Protein AF-A0A3N5JKF1-F1 (afdb_monomer_lite)

Radius of gyration: 82.02 Å; chains: 1; bounding box: 166×45×218 Å

Secondary structure (DSSP, 8-state):
-----HHHHHHHHHHHHHIIIIIHHHHHHHHSTTTS-HHHHHHHHHHHHHHHHHHHHHHHHHHHHHHHHHHHHHHHHHHTT--S-PPP---SSHHHHHHHHHHHHHHHHHHHHHHHHHHHHHHHHHHHHHHHHHHHHHHHHHHHHHHHHHHHHHHHHHHHHHHHHHHHHHHHHHHHHHHHHHHHHHHHHHHHHHHHHHHHHHHHHHHHHHHHHHHHHHHHHHHHHHHHHHHHHHHHHHHHHHHHHHHHH--

Structure (mmCIF, N/CA/C/O backbone):
data_AF-A0A3N5JKF1-F1
#
_entry.id   AF-A0A3N5JKF1-F1
#
loop_
_atom_site.group_PDB
_atom_site.id
_atom_site.type_symbol
_atom_site.label_atom_id
_atom_site.label_alt_id
_atom_site.label_comp_id
_atom_site.label_asym_id
_atom_site.label_entity_id
_atom_site.label_seq_id
_atom_site.pdbx_PDB_ins_code
_atom_site.Cartn_x
_atom_site.Cartn_y
_atom_site.Cartn_z
_atom_site.occupancy
_atom_site.B_iso_or_equiv
_atom_site.auth_seq_id
_atom_site.auth_comp_id
_atom_site.auth_asym_id
_atom_site.auth_atom_id
_atom_site.pdbx_PDB_model_num
ATOM 1 N N . MET A 1 1 ? 49.690 -12.165 -44.552 1.00 43.81 1 MET A N 1
ATOM 2 C CA . MET A 1 1 ? 49.609 -11.392 -45.812 1.00 43.81 1 MET A CA 1
ATOM 3 C C . MET A 1 1 ? 50.011 -9.963 -45.504 1.00 43.81 1 MET A C 1
ATOM 5 O O . MET A 1 1 ? 49.353 -9.339 -44.687 1.00 43.81 1 MET A O 1
ATOM 9 N N . GLN A 1 2 ? 51.124 -9.471 -46.051 1.00 45.25 2 GLN A N 1
ATOM 10 C CA . GLN A 1 2 ? 51.510 -8.071 -45.856 1.00 45.25 2 GLN A CA 1
ATOM 11 C C . GLN A 1 2 ? 50.524 -7.175 -46.613 1.00 45.25 2 GLN A C 1
ATOM 13 O O . GLN A 1 2 ? 50.491 -7.182 -47.842 1.00 45.25 2 GLN A O 1
ATOM 18 N N . SER A 1 3 ? 49.712 -6.435 -45.860 1.00 58.09 3 SER A N 1
ATOM 19 C CA . SER A 1 3 ? 48.873 -5.348 -46.359 1.00 58.09 3 SER A CA 1
ATOM 20 C C . SER A 1 3 ? 49.738 -4.365 -47.159 1.00 58.09 3 SER A C 1
ATOM 22 O O . SER A 1 3 ? 50.725 -3.809 -46.660 1.00 58.09 3 SER A O 1
ATOM 24 N N . THR A 1 4 ? 49.424 -4.202 -48.444 1.00 69.19 4 THR A N 1
ATOM 25 C CA . THR A 1 4 ? 50.007 -3.141 -49.269 1.00 69.19 4 THR A CA 1
ATOM 26 C C . THR A 1 4 ? 49.178 -1.893 -49.029 1.00 69.19 4 THR A C 1
ATOM 28 O O . THR A 1 4 ? 48.100 -1.755 -49.599 1.00 69.19 4 THR A O 1
ATOM 31 N N . THR A 1 5 ? 49.684 -1.004 -48.177 1.00 84.25 5 THR A N 1
ATOM 32 C CA . THR A 1 5 ? 49.071 0.300 -47.912 1.00 84.25 5 THR A CA 1
ATOM 33 C C . THR A 1 5 ? 48.852 1.080 -49.206 1.00 84.25 5 THR A C 1
ATOM 35 O O . THR A 1 5 ? 49.626 0.957 -50.164 1.00 84.25 5 THR A O 1
ATOM 38 N N . ILE A 1 6 ? 47.829 1.927 -49.240 1.00 83.38 6 ILE A N 1
ATOM 39 C CA . ILE A 1 6 ? 47.577 2.871 -50.334 1.00 83.38 6 ILE A CA 1
ATOM 40 C C . ILE A 1 6 ? 48.828 3.717 -50.574 1.00 83.38 6 ILE A C 1
ATOM 42 O O . ILE A 1 6 ? 49.221 3.918 -51.722 1.00 83.38 6 ILE A O 1
ATOM 46 N N . GLY A 1 7 ? 49.518 4.113 -49.499 1.00 82.25 7 GLY A N 1
ATOM 47 C CA . GLY A 1 7 ? 50.809 4.797 -49.577 1.00 82.25 7 GLY A CA 1
ATOM 48 C C . GLY A 1 7 ? 51.875 3.994 -50.333 1.00 82.25 7 GLY A C 1
ATOM 49 O O . GLY A 1 7 ? 52.541 4.540 -51.210 1.00 82.25 7 GLY A O 1
ATOM 50 N N . LYS A 1 8 ? 52.005 2.684 -50.077 1.00 85.00 8 LYS A N 1
ATOM 51 C CA . LYS A 1 8 ? 52.932 1.810 -50.822 1.00 85.00 8 LYS A CA 1
ATOM 52 C C . LYS A 1 8 ? 52.521 1.645 -52.286 1.00 85.00 8 LYS A C 1
ATOM 54 O O . LYS A 1 8 ? 53.394 1.644 -53.148 1.00 85.00 8 LYS A O 1
ATOM 59 N N . LYS A 1 9 ? 51.220 1.542 -52.585 1.00 83.81 9 LYS A N 1
ATOM 60 C CA . LYS A 1 9 ? 50.710 1.470 -53.969 1.00 83.81 9 LYS A CA 1
ATOM 61 C C . LYS A 1 9 ? 51.005 2.759 -54.744 1.00 83.81 9 LYS A C 1
ATOM 63 O O . LYS A 1 9 ? 51.485 2.690 -55.872 1.00 83.81 9 LYS A O 1
ATOM 68 N N . LEU A 1 10 ? 50.794 3.920 -54.117 1.00 85.00 10 LEU A N 1
ATOM 69 C CA . LEU A 1 10 ? 51.130 5.230 -54.683 1.00 85.00 10 LEU A CA 1
ATOM 70 C C . LEU A 1 10 ? 52.637 5.371 -54.913 1.00 85.00 10 LEU A C 1
ATOM 72 O O . LEU A 1 10 ? 53.055 5.796 -55.987 1.00 85.00 10 LEU A O 1
ATOM 76 N N . TYR A 1 11 ? 53.451 4.967 -53.936 1.00 86.81 11 TYR A N 1
ATOM 77 C CA . TYR A 1 11 ? 54.908 5.025 -54.038 1.00 86.81 11 TYR A CA 1
ATOM 78 C C . TYR A 1 11 ? 55.443 4.132 -55.164 1.00 86.81 11 TYR A C 1
ATOM 80 O O . TYR A 1 11 ? 56.260 4.579 -55.965 1.00 86.81 11 TYR A O 1
ATOM 88 N N . LEU A 1 12 ? 54.944 2.896 -55.280 1.00 86.75 12 LEU A N 1
ATOM 89 C CA . LEU A 1 12 ? 55.296 1.984 -56.374 1.00 86.75 12 LEU A CA 1
ATOM 90 C C . LEU A 1 12 ? 54.851 2.524 -57.739 1.00 86.75 12 LEU A C 1
ATOM 92 O O . LEU A 1 12 ? 55.600 2.411 -58.706 1.00 86.75 12 LEU A O 1
ATOM 96 N N . GLY A 1 13 ? 53.671 3.148 -57.818 1.00 85.81 13 GLY A N 1
ATOM 97 C CA . GLY A 1 13 ? 53.197 3.806 -59.036 1.00 85.81 13 GLY A CA 1
ATOM 98 C C . GLY A 1 13 ? 54.086 4.980 -59.451 1.00 85.81 13 GLY A C 1
ATOM 99 O O . GLY A 1 13 ? 54.471 5.081 -60.614 1.00 85.81 13 GLY A O 1
ATOM 100 N N . PHE A 1 14 ? 54.484 5.828 -58.500 1.00 85.81 14 PHE A N 1
ATOM 101 C CA . PHE A 1 14 ? 55.395 6.945 -58.757 1.00 85.81 14 PHE A CA 1
ATOM 102 C C . PHE A 1 14 ? 56.796 6.463 -59.157 1.00 85.81 14 PHE A C 1
ATOM 104 O O . PHE A 1 14 ? 57.372 6.971 -60.118 1.00 85.81 14 PHE A O 1
ATOM 111 N N . LEU A 1 15 ? 57.312 5.424 -58.491 1.00 88.62 15 LEU A N 1
ATOM 112 C CA . LEU A 1 15 ? 58.576 4.779 -58.846 1.00 88.62 15 LEU A CA 1
ATOM 113 C C . LEU A 1 15 ? 58.533 4.213 -60.273 1.00 88.62 15 LEU A C 1
ATOM 115 O O . LEU A 1 15 ? 59.479 4.410 -61.031 1.00 88.62 15 LEU A O 1
ATOM 119 N N . ALA A 1 16 ? 57.429 3.571 -60.670 1.00 84.56 16 ALA A N 1
ATOM 120 C CA . ALA A 1 16 ? 57.249 3.059 -62.027 1.00 84.56 16 ALA A CA 1
ATOM 121 C C . ALA A 1 16 ? 57.282 4.182 -63.078 1.00 84.56 16 ALA A C 1
ATOM 123 O O . ALA A 1 16 ? 57.920 4.027 -64.119 1.00 84.56 16 ALA A O 1
ATOM 124 N N . VAL A 1 17 ? 56.662 5.332 -62.790 1.00 85.81 17 VAL A N 1
ATOM 125 C CA . VAL A 1 17 ? 56.692 6.510 -63.674 1.00 85.81 17 VAL A CA 1
ATOM 126 C C . VAL A 1 17 ? 58.096 7.118 -63.751 1.00 85.81 17 VAL A C 1
ATOM 128 O O . VAL A 1 17 ? 58.555 7.422 -64.852 1.00 85.81 17 VAL A O 1
ATOM 131 N N . ILE A 1 18 ? 58.816 7.244 -62.629 1.00 86.44 18 ILE A N 1
ATOM 132 C CA . ILE A 1 18 ? 60.214 7.716 -62.614 1.00 86.44 18 ILE A CA 1
ATOM 133 C C . ILE A 1 18 ? 61.113 6.788 -63.438 1.00 86.44 18 ILE A C 1
ATOM 135 O O . ILE A 1 18 ? 61.904 7.256 -64.254 1.00 86.44 18 ILE A O 1
ATOM 139 N N . VAL A 1 19 ? 60.991 5.470 -63.267 1.00 85.75 19 VAL A N 1
ATOM 140 C CA . VAL A 1 19 ? 61.777 4.497 -64.039 1.00 85.75 19 VAL A CA 1
ATOM 141 C C . VAL A 1 19 ? 61.450 4.606 -65.533 1.00 85.75 19 VAL A C 1
ATOM 143 O O . VAL A 1 19 ? 62.371 4.661 -66.352 1.00 85.75 19 VAL A O 1
ATOM 146 N N . ALA A 1 20 ? 60.166 4.727 -65.891 1.00 82.50 20 ALA A N 1
ATOM 147 C CA . ALA A 1 20 ? 59.711 4.888 -67.274 1.00 82.50 20 ALA A CA 1
ATOM 148 C C . ALA A 1 20 ? 60.187 6.195 -67.936 1.00 82.50 20 ALA A C 1
ATOM 150 O O . ALA A 1 20 ? 60.396 6.225 -69.145 1.00 82.50 20 ALA A O 1
ATOM 151 N N . THR A 1 21 ? 60.372 7.266 -67.162 1.00 82.69 21 THR A N 1
ATOM 152 C CA . THR A 1 21 ? 60.755 8.593 -67.679 1.00 82.69 21 THR A CA 1
ATOM 153 C C . THR A 1 21 ? 62.247 8.896 -67.577 1.00 82.69 21 THR A C 1
ATOM 155 O O . THR A 1 21 ? 62.750 9.669 -68.383 1.00 82.69 21 THR A O 1
ATOM 158 N N . GLY A 1 22 ? 62.973 8.299 -66.628 1.00 82.44 22 GLY A N 1
ATOM 159 C CA . GLY A 1 22 ? 64.402 8.557 -66.411 1.00 82.44 22 GLY A CA 1
ATOM 160 C C . GLY A 1 22 ? 65.324 7.435 -66.894 1.00 82.44 22 GLY A C 1
ATOM 161 O O . GLY A 1 22 ? 66.327 7.682 -67.568 1.00 82.44 22 GLY A O 1
ATOM 162 N N . VAL A 1 23 ? 64.992 6.182 -66.572 1.00 85.12 23 VAL A N 1
ATOM 163 C CA . VAL A 1 23 ? 65.869 5.027 -66.843 1.00 85.12 23 VAL A CA 1
ATOM 164 C C . VAL A 1 23 ? 65.617 4.458 -68.237 1.00 85.12 23 VAL A C 1
ATOM 166 O O . VAL A 1 23 ? 66.555 4.184 -68.980 1.00 85.12 23 VAL A O 1
ATOM 169 N N . VAL A 1 24 ? 64.352 4.319 -68.637 1.00 84.44 24 VAL A N 1
ATOM 170 C CA . VAL A 1 24 ? 64.005 3.790 -69.965 1.00 84.44 24 VAL A CA 1
ATOM 171 C C . VAL A 1 24 ? 64.628 4.616 -71.100 1.00 84.44 24 VAL A C 1
ATOM 173 O O . VAL A 1 24 ? 65.298 4.007 -71.933 1.00 84.44 24 VAL A O 1
ATOM 176 N N . PRO A 1 25 ? 64.517 5.962 -71.149 1.00 83.50 25 PRO A N 1
ATOM 177 C CA . PRO A 1 25 ? 65.148 6.734 -72.222 1.00 83.50 25 PRO A CA 1
ATOM 178 C C . PRO A 1 25 ? 66.671 6.633 -72.262 1.00 83.50 25 PRO A C 1
ATOM 180 O O . PRO A 1 25 ? 67.229 6.616 -73.354 1.00 83.50 25 PRO A O 1
ATOM 183 N N . SER A 1 26 ? 67.350 6.543 -71.114 1.00 82.56 26 SER A N 1
ATOM 184 C CA . SER A 1 26 ? 68.819 6.439 -71.065 1.00 82.56 26 SER A CA 1
ATOM 185 C C . SER A 1 26 ? 69.330 5.077 -71.550 1.00 82.56 26 SER A C 1
ATOM 187 O O . SER A 1 26 ? 70.353 4.992 -72.235 1.00 82.56 26 SER A O 1
ATOM 189 N N . VAL A 1 27 ? 68.584 4.005 -71.278 1.00 85.00 27 VAL A N 1
ATOM 190 C CA . VAL A 1 27 ? 68.867 2.671 -71.827 1.00 85.00 27 VAL A CA 1
ATOM 191 C C . VAL A 1 27 ? 68.554 2.623 -73.326 1.00 85.00 27 VAL A C 1
ATOM 193 O O . VAL A 1 27 ? 69.374 2.148 -74.115 1.00 85.00 27 VAL A O 1
ATOM 196 N N . LEU A 1 28 ? 67.401 3.163 -73.742 1.00 80.94 28 LEU A N 1
ATOM 197 C CA . LEU A 1 28 ? 66.969 3.166 -75.143 1.00 80.94 28 LEU A CA 1
ATOM 198 C C . LEU A 1 28 ? 67.907 3.999 -76.026 1.00 80.94 28 LEU A C 1
ATOM 200 O O . LEU A 1 28 ? 68.259 3.574 -77.127 1.00 80.94 28 LEU A O 1
ATOM 204 N N . SER A 1 29 ? 68.357 5.155 -75.532 1.00 78.75 29 SER A N 1
ATOM 205 C CA . SER A 1 29 ? 69.280 6.039 -76.248 1.00 78.75 29 SER A CA 1
ATOM 206 C C . SER A 1 29 ? 70.662 5.420 -76.441 1.00 78.75 29 SER A C 1
ATOM 208 O O . SER A 1 29 ? 71.281 5.650 -77.481 1.00 78.75 29 SER A O 1
ATOM 210 N N . THR A 1 30 ? 71.127 4.615 -75.480 1.00 81.88 30 THR A N 1
ATOM 211 C CA . THR A 1 30 ? 72.401 3.888 -75.561 1.00 81.88 30 THR A CA 1
ATOM 212 C C . THR A 1 30 ? 72.303 2.714 -76.537 1.00 81.88 30 THR A C 1
ATOM 214 O O . THR A 1 30 ? 73.200 2.519 -77.356 1.00 81.88 30 THR A O 1
ATOM 217 N N . ALA A 1 31 ? 71.195 1.967 -76.510 1.00 80.56 31 ALA A N 1
ATOM 218 C CA . ALA A 1 31 ? 70.994 0.784 -77.348 1.00 80.56 31 ALA A CA 1
ATOM 219 C C . ALA A 1 31 ? 70.674 1.110 -78.822 1.00 80.56 31 ALA A C 1
ATOM 221 O O . ALA A 1 31 ? 71.154 0.422 -79.721 1.00 80.56 31 ALA A O 1
ATOM 222 N N . PHE A 1 32 ? 69.903 2.171 -79.095 1.00 75.88 32 PHE A N 1
ATOM 223 C CA . PHE A 1 32 ? 69.397 2.501 -80.441 1.00 75.88 32 PHE A CA 1
ATOM 224 C C . PHE A 1 32 ? 70.046 3.734 -81.083 1.00 75.88 32 PHE A C 1
ATOM 226 O O . PHE A 1 32 ? 69.553 4.247 -82.092 1.00 75.88 32 PHE A O 1
ATOM 233 N N . ARG A 1 33 ? 71.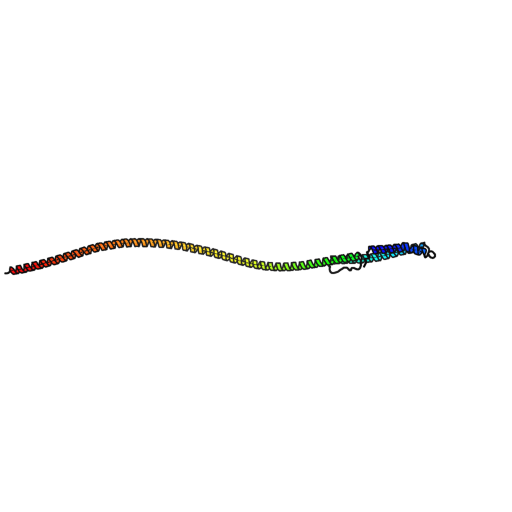202 4.175 -80.564 1.00 71.12 33 ARG A N 1
ATOM 234 C CA . ARG A 1 33 ? 71.915 5.388 -81.008 1.00 71.12 33 ARG A CA 1
ATOM 235 C C . ARG A 1 33 ? 72.197 5.455 -82.516 1.00 71.12 33 ARG A C 1
ATOM 237 O O . ARG A 1 33 ? 72.373 6.546 -83.045 1.00 71.12 33 ARG A O 1
ATOM 244 N N . ARG A 1 34 ? 72.275 4.307 -83.200 1.00 71.06 34 ARG A N 1
ATOM 245 C CA . ARG A 1 34 ? 72.597 4.213 -84.635 1.00 71.06 34 ARG A CA 1
ATOM 246 C C . ARG A 1 34 ? 71.379 4.259 -85.568 1.00 71.06 34 ARG A C 1
ATOM 248 O O . ARG A 1 34 ? 71.569 4.451 -86.763 1.00 71.06 34 ARG A O 1
ATOM 255 N N . PHE A 1 35 ? 70.163 4.094 -85.043 1.00 74.50 35 PHE A N 1
ATOM 256 C CA . PHE A 1 35 ? 68.945 3.931 -85.851 1.00 74.50 35 PHE A CA 1
ATOM 257 C C . PHE A 1 35 ? 67.910 5.042 -85.658 1.00 74.50 35 PHE A C 1
ATOM 259 O O . PHE A 1 35 ? 67.165 5.329 -86.589 1.00 74.50 35 PHE A O 1
ATOM 266 N N . ILE A 1 36 ? 67.848 5.664 -84.477 1.00 79.12 36 ILE A N 1
ATOM 267 C CA . ILE A 1 36 ? 66.819 6.659 -84.147 1.00 79.12 36 ILE A CA 1
ATOM 268 C C . ILE A 1 36 ? 67.496 7.948 -83.647 1.00 79.12 36 ILE A C 1
ATOM 270 O O . ILE A 1 36 ? 68.379 7.867 -82.786 1.00 79.12 36 ILE A O 1
ATOM 274 N N . PRO A 1 37 ? 67.107 9.140 -84.144 1.00 81.50 37 PRO A N 1
ATOM 275 C CA . PRO A 1 37 ? 67.616 10.410 -83.630 1.00 81.50 37 PRO A CA 1
ATOM 276 C C . PRO A 1 37 ? 67.238 10.604 -82.155 1.00 81.50 37 PRO A C 1
ATOM 278 O O . PRO A 1 37 ? 66.123 10.286 -81.740 1.00 81.50 37 PRO A O 1
ATOM 281 N N . GLN A 1 38 ? 68.157 11.164 -81.366 1.00 78.06 38 GLN A N 1
ATOM 282 C CA . GLN A 1 38 ? 68.008 11.328 -79.909 1.00 78.06 38 GLN A CA 1
ATOM 283 C C . GLN A 1 38 ? 66.774 12.161 -79.516 1.00 78.06 38 GLN A C 1
ATOM 285 O O . GLN A 1 38 ? 66.155 11.901 -78.486 1.00 78.06 38 GLN A O 1
ATOM 290 N N . GLU A 1 39 ? 66.379 13.111 -80.364 1.00 81.12 39 GLU A N 1
ATOM 291 C CA . GLU A 1 39 ? 65.226 13.991 -80.147 1.00 81.12 39 GLU A CA 1
ATOM 292 C C . GLU A 1 39 ? 63.897 13.215 -80.101 1.00 81.12 39 GLU A C 1
ATOM 294 O O . GLU A 1 39 ? 63.045 13.491 -79.259 1.00 81.12 39 GLU A O 1
ATOM 299 N N . TYR A 1 40 ? 63.739 12.176 -80.932 1.00 84.50 40 TYR A N 1
ATOM 300 C CA . TYR A 1 40 ? 62.505 11.385 -80.978 1.00 84.50 40 TYR A CA 1
ATOM 301 C C . TYR A 1 40 ? 62.375 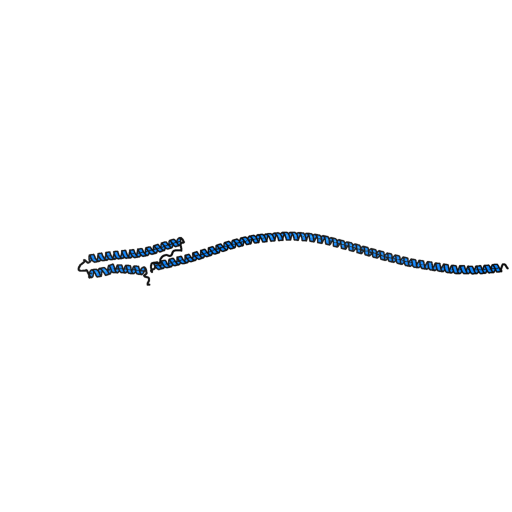10.402 -79.811 1.00 84.50 40 TYR A C 1
ATOM 303 O O . TYR A 1 40 ? 61.263 10.166 -79.341 1.00 84.50 40 TYR A O 1
ATOM 311 N N . ILE A 1 41 ? 63.489 9.849 -79.312 1.00 83.81 41 ILE A N 1
ATOM 312 C CA . ILE A 1 41 ? 63.480 8.922 -78.167 1.00 83.81 41 ILE A CA 1
ATOM 313 C C . ILE A 1 41 ? 62.970 9.635 -76.912 1.00 83.81 41 ILE A C 1
ATOM 315 O O . ILE A 1 41 ? 62.096 9.104 -76.230 1.00 83.81 41 ILE A O 1
ATOM 319 N N . LEU A 1 42 ? 63.466 10.849 -76.643 1.00 82.75 42 LEU A N 1
ATOM 320 C CA . LEU A 1 42 ? 63.093 11.630 -75.461 1.00 82.75 42 LEU A CA 1
ATOM 321 C C . LEU A 1 42 ? 61.603 11.996 -75.483 1.00 82.75 42 LEU A C 1
ATOM 323 O O . LEU A 1 42 ? 60.902 11.790 -74.488 1.00 82.75 42 LEU A O 1
ATOM 327 N N . ILE A 1 43 ? 61.105 12.459 -76.635 1.00 86.50 43 ILE A N 1
ATOM 328 C CA . ILE A 1 43 ? 59.683 12.769 -76.832 1.00 86.50 43 ILE A CA 1
ATOM 329 C C . ILE A 1 43 ? 58.831 11.509 -76.632 1.00 86.50 43 ILE A C 1
ATOM 331 O O . ILE A 1 43 ? 57.860 11.543 -75.878 1.00 86.50 43 ILE A O 1
ATOM 335 N N . PHE A 1 44 ? 59.209 10.382 -77.241 1.00 85.38 44 PHE A N 1
ATOM 336 C CA . PHE A 1 44 ? 58.451 9.134 -77.145 1.00 85.38 44 PHE A CA 1
ATOM 337 C C . PHE A 1 44 ? 58.361 8.610 -75.706 1.00 85.38 44 PHE A C 1
ATOM 339 O O . PHE A 1 44 ? 57.273 8.284 -75.235 1.00 85.38 44 PHE A O 1
ATOM 346 N N . THR A 1 45 ? 59.473 8.577 -74.968 1.00 84.69 45 THR A N 1
ATOM 347 C CA . THR A 1 45 ? 59.476 8.136 -73.564 1.00 84.69 45 THR A CA 1
ATOM 348 C C . THR A 1 45 ? 58.765 9.111 -72.633 1.00 84.69 45 THR A C 1
ATOM 350 O O . THR A 1 45 ? 58.131 8.677 -71.675 1.00 84.69 45 THR A O 1
ATOM 353 N N . GLY A 1 46 ? 58.821 10.417 -72.920 1.00 85.19 46 GLY A N 1
ATOM 354 C CA . GLY A 1 46 ? 58.064 11.424 -72.178 1.00 85.19 46 GLY A CA 1
ATOM 355 C C . GLY A 1 46 ? 56.559 11.218 -72.341 1.00 85.19 46 GLY A C 1
ATOM 356 O O . GLY A 1 46 ? 55.834 11.140 -71.350 1.00 85.19 46 GLY A O 1
ATOM 357 N N . VAL A 1 47 ? 56.099 11.027 -73.582 1.00 88.75 47 VAL A N 1
ATOM 358 C CA . VAL A 1 47 ? 54.696 10.707 -73.885 1.00 88.75 47 VAL A CA 1
ATOM 359 C C . VAL A 1 47 ? 54.281 9.386 -73.234 1.00 88.75 47 VAL A C 1
ATOM 361 O O . VAL A 1 47 ? 53.223 9.322 -72.610 1.00 88.75 47 VAL A O 1
ATOM 364 N N . LEU A 1 48 ? 55.120 8.349 -73.311 1.00 85.81 48 LEU A N 1
ATOM 365 C CA . LEU A 1 48 ? 54.851 7.052 -72.690 1.00 85.81 48 LEU A CA 1
ATOM 366 C C . LEU A 1 48 ? 54.749 7.157 -71.161 1.00 85.81 48 LEU A C 1
ATOM 368 O O . LEU A 1 48 ? 53.840 6.582 -70.569 1.00 85.81 48 LEU A O 1
ATOM 372 N N . GLY A 1 49 ? 55.639 7.915 -70.518 1.00 85.88 49 GLY A N 1
ATOM 373 C CA . GLY A 1 49 ? 55.617 8.140 -69.074 1.00 85.88 49 GLY A CA 1
ATOM 374 C C . GLY A 1 49 ? 54.370 8.887 -68.606 1.00 85.88 49 GLY A C 1
ATOM 375 O O . GLY A 1 49 ? 53.750 8.488 -67.620 1.00 85.88 49 GLY A O 1
ATOM 376 N N . VAL A 1 50 ? 53.950 9.916 -69.349 1.00 89.44 50 VAL A N 1
ATOM 377 C CA . VAL A 1 50 ? 52.685 10.625 -69.101 1.00 89.44 50 VAL A CA 1
ATOM 378 C C . VAL A 1 50 ? 51.495 9.680 -69.266 1.00 89.44 50 VAL A C 1
ATOM 380 O O . VAL A 1 50 ? 50.616 9.654 -68.408 1.00 89.44 50 VAL A O 1
ATOM 383 N N . LEU A 1 51 ? 51.483 8.857 -70.317 1.00 89.50 51 LEU A N 1
ATOM 384 C CA . LEU A 1 51 ? 50.416 7.886 -70.566 1.00 89.50 51 LEU A CA 1
ATOM 385 C C . LEU A 1 51 ? 50.318 6.867 -69.420 1.00 89.50 51 LEU A C 1
ATOM 387 O O . LEU A 1 51 ? 49.238 6.673 -68.864 1.00 89.50 51 LEU A O 1
ATOM 391 N N . VAL A 1 52 ? 51.440 6.269 -69.008 1.00 87.69 52 VAL A N 1
ATOM 392 C CA . VAL A 1 52 ? 51.493 5.326 -67.876 1.00 87.69 52 VAL A CA 1
ATOM 393 C C . VAL A 1 52 ? 51.041 5.996 -66.577 1.00 87.69 52 VAL A C 1
ATOM 395 O O . VAL A 1 52 ? 50.253 5.412 -65.833 1.00 87.69 52 VAL A O 1
ATOM 398 N N . GLY A 1 53 ? 51.479 7.231 -66.322 1.00 88.81 53 GLY A N 1
ATOM 399 C CA . GLY A 1 53 ? 51.054 8.010 -65.160 1.00 88.81 53 GLY A CA 1
ATOM 400 C C . GLY A 1 53 ? 49.543 8.249 -65.133 1.00 88.81 53 GLY A C 1
ATOM 401 O O . GLY A 1 53 ? 48.908 8.008 -64.108 1.00 88.81 53 GLY A O 1
ATOM 402 N N . ILE A 1 54 ? 48.950 8.641 -66.266 1.00 92.06 54 ILE A N 1
ATOM 403 C CA . ILE A 1 54 ? 47.498 8.830 -66.402 1.00 92.06 54 ILE A CA 1
ATOM 404 C C . ILE A 1 54 ? 46.754 7.513 -66.162 1.00 92.06 54 ILE A C 1
ATOM 406 O O . ILE A 1 54 ? 45.772 7.501 -65.423 1.00 92.06 54 ILE A O 1
ATOM 410 N N . VAL A 1 55 ? 47.219 6.401 -66.739 1.00 90.69 55 VAL A N 1
ATOM 411 C CA . VAL A 1 55 ? 46.578 5.086 -66.570 1.00 90.69 55 VAL A CA 1
ATOM 412 C C . VAL A 1 55 ? 46.625 4.631 -65.111 1.00 90.69 55 VAL A C 1
ATOM 414 O O . VAL A 1 55 ? 45.595 4.231 -64.567 1.00 90.69 55 VAL A O 1
ATOM 417 N N . LEU A 1 56 ? 47.779 4.733 -64.444 1.00 88.50 56 LEU A N 1
ATOM 418 C CA . LEU A 1 56 ? 47.914 4.371 -63.029 1.00 88.50 56 LEU A CA 1
ATOM 419 C C . LEU A 1 56 ? 47.057 5.265 -62.129 1.00 88.50 56 LEU A C 1
ATOM 421 O O . LEU A 1 56 ? 46.333 4.752 -61.273 1.00 88.50 56 LEU A O 1
ATOM 425 N N . ALA A 1 57 ? 47.088 6.582 -62.352 1.00 88.69 57 ALA A N 1
ATOM 426 C CA . ALA A 1 57 ? 46.261 7.533 -61.617 1.00 88.69 57 ALA A CA 1
ATOM 427 C C . ALA A 1 57 ? 44.769 7.229 -61.800 1.00 88.69 57 ALA A C 1
ATOM 429 O O . ALA A 1 57 ? 44.021 7.205 -60.824 1.00 88.69 57 ALA A O 1
ATOM 430 N N . PHE A 1 58 ? 44.342 6.926 -63.028 1.00 92.81 58 PHE A N 1
ATOM 431 C CA . PHE A 1 58 ? 42.961 6.570 -63.336 1.00 92.81 58 PHE A CA 1
ATOM 432 C C . PHE A 1 58 ? 42.528 5.276 -62.638 1.00 92.81 58 PHE A C 1
ATOM 434 O O . PHE A 1 58 ? 41.479 5.255 -61.995 1.00 92.81 58 PHE A O 1
ATOM 441 N N . VAL A 1 59 ? 43.330 4.208 -62.707 1.00 89.19 59 VAL A N 1
ATOM 442 C CA . VAL A 1 59 ? 43.013 2.917 -62.069 1.00 89.19 59 VAL A CA 1
ATOM 443 C C . VAL A 1 59 ? 42.945 3.057 -60.546 1.00 89.19 59 VAL A C 1
ATOM 445 O O . VAL A 1 59 ? 41.969 2.617 -59.933 1.00 89.19 59 VAL A O 1
ATOM 448 N N . MET A 1 60 ? 43.932 3.713 -59.929 1.00 86.94 60 MET A N 1
ATOM 449 C CA . MET A 1 60 ? 43.947 3.920 -58.478 1.00 86.94 60 MET A CA 1
ATOM 450 C C . MET A 1 60 ? 42.787 4.806 -58.023 1.00 86.94 60 MET A C 1
ATOM 452 O O . MET A 1 60 ? 42.050 4.410 -57.118 1.00 86.94 60 MET A O 1
ATOM 456 N N . SER A 1 61 ? 42.577 5.951 -58.683 1.00 90.38 61 SER A N 1
ATOM 457 C CA . SER A 1 61 ? 41.485 6.881 -58.376 1.00 90.38 61 SER A CA 1
ATOM 458 C C . SER A 1 61 ? 40.122 6.207 -58.508 1.00 90.38 61 SER A C 1
ATOM 460 O O . SER A 1 61 ? 39.281 6.336 -57.616 1.00 90.38 61 SER A O 1
ATOM 462 N N . ARG A 1 62 ? 39.916 5.423 -59.574 1.00 90.94 62 ARG A N 1
ATOM 463 C CA . ARG A 1 62 ? 38.674 4.679 -59.790 1.00 90.94 62 ARG A CA 1
ATOM 464 C C . ARG A 1 62 ? 38.439 3.634 -58.703 1.00 90.94 62 ARG A C 1
ATOM 466 O O . ARG A 1 62 ? 37.316 3.556 -58.208 1.00 90.94 62 ARG A O 1
ATOM 473 N N . SER A 1 63 ? 39.459 2.865 -58.313 1.00 85.94 63 SER A N 1
ATOM 474 C CA . SER A 1 63 ? 39.303 1.865 -57.245 1.00 85.94 63 SER A CA 1
ATOM 475 C C . SER A 1 63 ? 38.962 2.524 -55.904 1.00 85.94 63 SER A C 1
ATOM 477 O O . SER A 1 63 ? 37.947 2.186 -55.303 1.00 85.94 63 SER A O 1
ATOM 479 N N . LEU A 1 64 ? 39.705 3.564 -55.509 1.00 89.25 64 LEU A N 1
ATOM 480 C CA . LEU A 1 64 ? 39.509 4.266 -54.242 1.00 89.25 64 LEU A CA 1
ATOM 481 C C . LEU A 1 64 ? 38.139 4.952 -54.178 1.00 89.25 64 LEU A C 1
ATOM 483 O O . LEU A 1 64 ? 37.418 4.835 -53.191 1.00 89.25 64 LEU A O 1
ATOM 487 N N . THR A 1 65 ? 37.749 5.629 -55.260 1.00 92.44 65 THR A N 1
ATOM 488 C CA . THR A 1 65 ? 36.457 6.324 -55.341 1.00 92.44 65 THR A CA 1
ATOM 489 C C . THR A 1 65 ? 35.289 5.343 -55.277 1.00 92.44 65 THR A C 1
ATOM 491 O O . THR A 1 65 ? 34.262 5.662 -54.683 1.00 92.44 65 THR A O 1
ATOM 494 N N . THR A 1 66 ? 35.421 4.155 -55.874 1.00 91.88 66 THR A N 1
ATOM 495 C CA . THR A 1 66 ? 34.356 3.140 -55.859 1.00 91.88 66 THR A CA 1
ATOM 496 C C . THR A 1 66 ? 34.139 2.593 -54.450 1.00 91.88 66 THR A C 1
ATOM 498 O O . THR A 1 66 ? 32.999 2.550 -53.985 1.00 91.88 66 THR A O 1
ATOM 501 N N . GLU A 1 67 ? 35.213 2.256 -53.737 1.00 90.56 67 GLU A N 1
ATOM 502 C CA . GLU A 1 67 ? 35.111 1.743 -52.366 1.00 90.56 67 GLU A CA 1
ATOM 503 C C . GLU A 1 67 ? 34.586 2.815 -51.396 1.00 90.56 67 GLU A C 1
ATOM 505 O O . GLU A 1 67 ? 33.655 2.558 -50.633 1.00 90.56 67 GLU A O 1
ATOM 510 N N . ILE A 1 68 ? 35.069 4.062 -51.497 1.00 92.69 68 ILE A N 1
ATOM 511 C CA . ILE A 1 68 ? 34.561 5.179 -50.679 1.00 92.69 68 ILE A CA 1
ATOM 512 C C . ILE A 1 68 ? 33.081 5.458 -50.970 1.00 92.69 68 ILE A C 1
ATOM 514 O O . ILE A 1 68 ? 32.311 5.708 -50.045 1.00 92.69 68 ILE A O 1
ATOM 518 N N . ARG A 1 69 ? 32.643 5.398 -52.235 1.00 94.31 69 ARG A N 1
ATOM 519 C CA . ARG A 1 69 ? 31.218 5.547 -52.578 1.00 94.31 69 ARG A CA 1
ATOM 520 C C . ARG A 1 69 ? 30.368 4.416 -52.010 1.00 94.31 69 ARG A C 1
ATOM 522 O O . ARG A 1 69 ? 29.244 4.679 -51.593 1.00 94.31 69 ARG A O 1
ATOM 529 N N . THR A 1 70 ? 30.893 3.195 -51.974 1.00 93.12 70 THR A N 1
ATOM 530 C CA . THR A 1 70 ? 30.200 2.037 -51.390 1.00 93.12 70 THR A CA 1
ATOM 531 C C . THR A 1 70 ? 30.046 2.206 -49.878 1.00 93.12 70 THR A C 1
ATOM 533 O O . THR A 1 70 ? 28.945 2.049 -49.356 1.00 93.12 70 THR A O 1
ATOM 536 N N . LEU A 1 71 ? 31.105 2.642 -49.191 1.00 94.19 71 LEU A N 1
ATOM 537 C CA . LEU A 1 71 ? 31.068 3.039 -47.779 1.00 94.19 71 LEU A CA 1
ATOM 538 C C . LEU A 1 71 ? 30.072 4.176 -47.521 1.00 94.19 71 LEU A C 1
ATOM 540 O O . LEU A 1 71 ? 29.265 4.093 -46.601 1.00 94.19 71 LEU A O 1
ATOM 544 N N . ALA A 1 72 ? 30.077 5.215 -48.357 1.00 95.19 72 ALA A N 1
ATOM 545 C CA . ALA A 1 72 ? 29.144 6.333 -48.242 1.00 95.19 72 ALA A CA 1
ATOM 546 C C . ALA A 1 72 ? 27.685 5.899 -48.463 1.00 95.19 72 ALA A C 1
ATOM 548 O O . ALA A 1 72 ? 26.787 6.394 -47.785 1.00 95.19 72 ALA A O 1
ATOM 549 N N . ALA A 1 73 ? 27.435 4.967 -49.386 1.00 95.00 73 ALA A N 1
ATOM 550 C CA . ALA A 1 73 ? 26.116 4.378 -49.583 1.00 95.00 73 ALA A CA 1
ATOM 551 C C . ALA A 1 73 ? 25.691 3.543 -48.366 1.00 95.00 73 ALA A C 1
ATOM 553 O O . ALA A 1 73 ? 24.576 3.712 -47.882 1.00 95.00 73 ALA A O 1
ATOM 554 N N . GLY A 1 74 ? 26.590 2.718 -47.819 1.00 95.25 74 GLY A N 1
ATOM 555 C CA . GLY A 1 74 ? 26.347 1.973 -46.581 1.00 95.25 74 GLY A CA 1
ATOM 556 C C . GLY A 1 74 ? 26.033 2.891 -45.399 1.00 95.25 74 GLY A C 1
ATOM 557 O O . GLY A 1 74 ? 25.074 2.656 -44.672 1.00 95.25 74 GLY A O 1
ATOM 558 N N . ALA A 1 75 ? 26.770 3.993 -45.253 1.00 95.38 75 ALA A N 1
ATOM 559 C CA . ALA A 1 75 ? 26.518 4.991 -44.218 1.00 95.38 75 ALA A CA 1
ATOM 560 C C . ALA A 1 75 ? 25.136 5.651 -44.356 1.00 95.38 75 ALA A C 1
ATOM 562 O O . ALA A 1 75 ? 24.485 5.899 -43.345 1.00 95.38 75 ALA A O 1
ATOM 563 N N . ARG A 1 76 ? 24.656 5.898 -45.585 1.00 95.69 76 ARG A N 1
ATOM 564 C CA . ARG A 1 76 ? 23.290 6.402 -45.819 1.00 95.69 76 ARG A CA 1
ATOM 565 C C . ARG A 1 76 ? 22.226 5.388 -45.407 1.00 95.69 76 ARG A C 1
ATOM 567 O O . ARG A 1 76 ? 21.299 5.762 -44.706 1.00 95.69 76 ARG A O 1
ATOM 574 N N . VAL A 1 77 ? 22.399 4.118 -45.770 1.00 95.38 77 VAL A N 1
ATOM 575 C CA . VAL A 1 77 ? 21.478 3.029 -45.387 1.00 95.38 77 VAL A CA 1
ATOM 576 C C . VAL A 1 77 ? 21.397 2.888 -43.860 1.00 95.38 77 VAL A C 1
ATOM 578 O O . VAL A 1 77 ? 20.312 2.797 -43.294 1.00 95.38 77 VAL A O 1
ATOM 581 N N . VAL A 1 78 ? 22.542 2.968 -43.177 1.00 95.94 78 VAL A N 1
ATOM 582 C CA . VAL A 1 78 ? 22.611 2.968 -41.707 1.00 95.94 78 VAL A CA 1
ATOM 583 C C . VAL A 1 78 ? 21.942 4.208 -41.110 1.00 95.94 78 VAL A C 1
ATOM 585 O O . VAL A 1 78 ? 21.240 4.092 -40.109 1.00 95.94 78 VAL A O 1
ATOM 588 N N . ALA A 1 79 ? 22.111 5.384 -41.721 1.00 94.94 79 ALA A N 1
ATOM 589 C CA . ALA A 1 79 ? 21.448 6.616 -41.287 1.00 94.94 79 ALA A CA 1
ATOM 590 C C . ALA A 1 79 ? 19.918 6.572 -41.469 1.00 94.94 79 ALA A C 1
ATOM 592 O O . ALA A 1 79 ? 19.196 7.204 -40.704 1.00 94.94 79 ALA A O 1
ATOM 593 N N . GLU A 1 80 ? 19.423 5.800 -42.438 1.00 95.50 80 GLU A N 1
ATOM 594 C CA . GLU A 1 80 ? 17.996 5.494 -42.620 1.00 95.50 80 GLU A CA 1
ATOM 595 C C . GLU A 1 80 ? 17.481 4.437 -41.621 1.00 95.50 80 GLU A C 1
ATOM 597 O O . GLU A 1 80 ? 16.282 4.168 -41.567 1.00 95.50 80 GLU A O 1
ATOM 602 N N . GLY A 1 81 ? 18.364 3.860 -40.798 1.00 93.50 81 GLY A N 1
ATOM 603 C CA . GLY A 1 81 ? 18.026 2.893 -39.751 1.00 93.50 81 GLY A CA 1
ATOM 604 C C . GLY A 1 81 ? 18.088 1.427 -40.187 1.00 93.50 81 GLY A C 1
ATOM 605 O O . GLY A 1 81 ? 17.835 0.541 -39.367 1.00 93.50 81 GLY A O 1
ATOM 606 N N . ASP A 1 82 ? 18.460 1.134 -41.437 1.00 95.25 82 ASP A N 1
ATOM 607 C CA . ASP A 1 82 ? 18.684 -0.241 -41.886 1.00 95.25 82 ASP A CA 1
ATOM 608 C C . ASP A 1 82 ? 20.086 -0.707 -41.472 1.00 95.25 82 ASP A C 1
ATOM 610 O O . ASP A 1 82 ? 21.094 -0.507 -42.150 1.00 95.25 82 ASP A O 1
ATOM 614 N N . LEU A 1 83 ? 20.137 -1.365 -40.315 1.00 95.06 83 LEU A N 1
ATOM 615 C CA . LEU A 1 83 ? 21.348 -1.973 -39.776 1.00 95.06 83 LEU A CA 1
ATOM 616 C C . LEU A 1 83 ? 21.543 -3.412 -40.261 1.00 95.06 83 LEU A C 1
ATOM 618 O O . LEU A 1 83 ? 22.348 -4.118 -39.667 1.00 95.06 83 LEU A O 1
ATOM 622 N N . THR A 1 84 ? 20.800 -3.920 -41.249 1.00 92.94 84 THR A N 1
ATOM 623 C CA . THR A 1 84 ? 20.849 -5.351 -41.624 1.00 92.94 84 THR A CA 1
ATOM 624 C C . THR A 1 84 ? 21.959 -5.696 -42.610 1.00 92.94 84 THR A C 1
ATOM 626 O O . THR A 1 84 ? 22.326 -6.866 -42.730 1.00 92.94 84 THR A O 1
ATOM 629 N N . LYS A 1 85 ? 22.511 -4.692 -43.296 1.00 87.69 85 LYS A N 1
ATOM 630 C CA . LYS A 1 85 ? 23.499 -4.874 -44.361 1.00 87.69 85 LYS A CA 1
ATOM 631 C C . LYS A 1 85 ? 24.894 -4.488 -43.895 1.00 87.69 85 LYS A C 1
ATOM 633 O O . LYS A 1 85 ? 25.078 -3.451 -43.264 1.00 87.69 85 LYS A O 1
ATOM 638 N N . ASP A 1 86 ? 25.868 -5.301 -44.284 1.00 91.19 86 ASP A N 1
ATOM 639 C CA . ASP A 1 86 ? 27.285 -5.020 -44.086 1.00 91.19 86 ASP A CA 1
ATOM 640 C C . ASP A 1 86 ? 27.909 -4.557 -45.417 1.00 91.19 86 ASP A C 1
ATOM 642 O O . ASP A 1 86 ? 27.491 -4.972 -46.503 1.00 91.19 86 ASP A O 1
ATOM 646 N N . VAL A 1 87 ? 28.918 -3.690 -45.340 1.00 93.56 87 VAL A N 1
ATOM 647 C CA . VAL A 1 87 ? 29.686 -3.224 -46.504 1.00 93.56 87 VAL A CA 1
ATOM 648 C C . VAL A 1 87 ? 30.789 -4.245 -46.821 1.00 93.56 87 VAL A C 1
ATOM 650 O O . VAL A 1 87 ? 31.488 -4.676 -45.901 1.00 93.56 87 VAL A O 1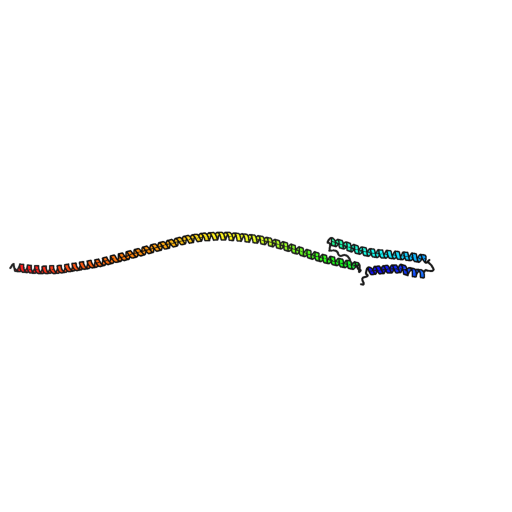
ATOM 653 N N . PRO A 1 88 ? 30.989 -4.657 -48.087 1.00 91.12 88 PRO A N 1
ATOM 654 C CA . PRO A 1 88 ? 32.026 -5.628 -48.429 1.00 91.12 88 PRO A CA 1
ATOM 655 C C . PRO A 1 88 ? 33.437 -5.073 -48.177 1.00 91.12 88 PRO A C 1
ATOM 657 O O . PRO A 1 88 ? 33.725 -3.915 -48.469 1.00 91.12 88 PRO A O 1
ATOM 660 N N . VAL A 1 89 ? 34.332 -5.920 -47.661 1.00 90.88 89 VAL A N 1
ATOM 661 C CA . VAL A 1 89 ? 35.749 -5.589 -47.434 1.00 90.88 89 VAL A CA 1
ATOM 662 C C . VAL A 1 89 ? 36.577 -6.204 -48.564 1.00 90.88 89 VAL A C 1
ATOM 664 O O . VAL A 1 89 ? 36.985 -7.361 -48.489 1.00 90.88 89 VAL A O 1
ATOM 667 N N . ASN A 1 90 ? 36.780 -5.443 -49.642 1.00 86.44 90 ASN A N 1
ATOM 668 C CA . ASN A 1 90 ? 37.399 -5.947 -50.878 1.00 86.44 90 ASN A CA 1
ATOM 669 C C . ASN A 1 90 ? 38.922 -5.754 -50.940 1.00 86.44 90 ASN A C 1
ATOM 671 O O . ASN A 1 90 ? 39.595 -6.363 -51.773 1.00 86.44 90 ASN A O 1
ATOM 675 N N . THR A 1 91 ? 39.482 -4.896 -50.085 1.00 84.62 91 THR A N 1
ATOM 676 C CA . THR A 1 91 ? 40.907 -4.551 -50.084 1.00 84.62 91 THR A CA 1
ATOM 677 C C . THR A 1 91 ? 41.545 -4.832 -48.727 1.00 84.62 91 THR A C 1
ATOM 679 O O . THR A 1 91 ? 40.894 -4.811 -47.690 1.00 84.62 91 THR A O 1
ATOM 682 N N . ALA A 1 92 ? 42.849 -5.113 -48.731 1.00 86.19 92 ALA A N 1
ATOM 683 C CA . ALA A 1 92 ? 43.648 -5.307 -47.518 1.00 86.19 92 ALA A CA 1
ATOM 684 C C . ALA A 1 92 ? 44.464 -4.050 -47.160 1.00 86.19 92 ALA A C 1
ATOM 686 O O . ALA A 1 92 ? 45.550 -4.156 -46.595 1.00 86.19 92 ALA A O 1
ATOM 687 N N . ASP A 1 93 ? 43.996 -2.876 -47.576 1.00 88.25 93 ASP A N 1
ATOM 688 C CA . ASP A 1 93 ? 44.620 -1.578 -47.320 1.00 88.25 93 ASP A CA 1
ATOM 689 C C . ASP A 1 93 ? 43.760 -0.743 -46.357 1.00 88.25 93 ASP A C 1
ATOM 691 O O . ASP A 1 93 ? 42.794 -1.246 -45.784 1.00 88.25 93 ASP A O 1
ATOM 695 N N . GLU A 1 94 ? 44.113 0.524 -46.153 1.00 91.31 94 GLU A N 1
ATOM 696 C CA . GLU A 1 94 ? 43.471 1.416 -45.181 1.00 91.31 94 GLU A CA 1
ATOM 697 C C . GLU A 1 94 ? 41.964 1.594 -45.436 1.00 91.31 94 GLU A C 1
ATOM 699 O O . GLU A 1 94 ? 41.198 1.836 -44.506 1.00 91.31 94 GLU A O 1
ATOM 704 N N . VAL A 1 95 ? 41.504 1.436 -46.683 1.00 90.88 95 VAL A N 1
ATOM 705 C CA . VAL A 1 95 ? 40.069 1.487 -47.016 1.00 90.88 95 VAL A CA 1
ATOM 706 C C . VAL A 1 95 ? 39.355 0.221 -46.556 1.00 90.88 95 VAL A C 1
ATOM 708 O O . VAL A 1 95 ? 38.228 0.293 -46.070 1.00 90.88 95 VAL A O 1
ATOM 711 N N . GLY A 1 96 ? 40.017 -0.931 -46.657 1.00 91.19 96 GLY A N 1
ATOM 712 C CA . GLY A 1 96 ? 39.511 -2.186 -46.113 1.00 91.19 96 GLY A CA 1
ATOM 713 C C . GLY A 1 96 ? 39.431 -2.167 -44.588 1.00 91.19 96 GLY A C 1
ATOM 714 O O . GLY A 1 96 ? 38.444 -2.626 -44.017 1.00 91.19 96 GLY A O 1
ATOM 715 N N . GLU A 1 97 ? 40.427 -1.573 -43.927 1.00 93.31 97 GLU A N 1
ATOM 716 C CA . GLU A 1 97 ? 40.405 -1.351 -42.476 1.00 93.31 97 GLU A CA 1
ATOM 717 C C . GLU A 1 97 ? 39.256 -0.417 -42.068 1.00 93.31 97 GLU A C 1
ATOM 719 O O . GLU A 1 97 ? 38.498 -0.735 -41.149 1.00 93.31 97 GLU A O 1
ATOM 724 N N . LEU A 1 98 ? 39.045 0.678 -42.808 1.00 93.75 98 LEU A N 1
ATOM 725 C CA . LEU A 1 98 ? 37.907 1.576 -42.603 1.00 93.75 98 LEU A CA 1
ATOM 726 C C . LEU A 1 98 ? 36.561 0.857 -42.793 1.00 93.75 98 LEU A C 1
ATOM 728 O O . LEU A 1 98 ? 35.650 1.044 -41.987 1.00 93.75 98 LEU A O 1
ATOM 732 N N . ALA A 1 99 ? 36.430 0.010 -43.818 1.00 94.25 99 ALA A N 1
ATOM 733 C CA . ALA A 1 99 ? 35.230 -0.797 -44.047 1.00 94.25 99 ALA A CA 1
ATOM 734 C C . ALA A 1 99 ? 34.979 -1.805 -42.914 1.00 94.25 99 ALA A C 1
ATOM 736 O O . ALA A 1 99 ? 33.843 -1.968 -42.461 1.00 94.25 99 ALA A O 1
ATOM 737 N N . ALA A 1 100 ? 36.033 -2.442 -42.398 1.00 95.38 100 ALA A N 1
ATOM 738 C CA . ALA A 1 100 ? 35.933 -3.346 -41.258 1.00 95.38 100 ALA A CA 1
ATOM 739 C C . ALA A 1 100 ? 35.490 -2.616 -39.976 1.00 95.38 100 ALA A C 1
ATOM 741 O O . ALA A 1 100 ? 34.580 -3.091 -39.289 1.00 95.38 100 ALA A O 1
ATOM 742 N N . ALA A 1 101 ? 36.078 -1.449 -39.688 1.00 95.81 101 ALA A N 1
ATOM 743 C CA . ALA A 1 101 ? 35.705 -0.605 -38.554 1.00 95.81 101 ALA A CA 1
ATOM 744 C C . ALA A 1 101 ? 34.261 -0.083 -38.675 1.00 95.81 101 ALA A C 1
ATOM 746 O O . ALA A 1 101 ? 33.501 -0.124 -37.706 1.00 95.81 101 ALA A O 1
ATOM 747 N N . PHE A 1 102 ? 33.843 0.323 -39.879 1.00 96.00 102 PHE A N 1
ATOM 748 C CA . PHE A 1 102 ? 32.459 0.707 -40.163 1.00 96.00 102 PHE A CA 1
ATOM 749 C C . PHE A 1 102 ? 31.483 -0.438 -39.858 1.00 96.00 102 PHE A C 1
ATOM 751 O O . PHE A 1 102 ? 30.519 -0.249 -39.121 1.00 96.00 102 PHE A O 1
ATOM 758 N N . ASN A 1 103 ? 31.759 -1.654 -40.339 1.00 96.19 103 ASN A N 1
ATOM 759 C CA . ASN A 1 103 ? 30.911 -2.814 -40.053 1.00 96.19 103 ASN A CA 1
ATOM 760 C C . ASN A 1 103 ? 30.873 -3.162 -38.556 1.00 96.19 103 ASN A C 1
ATOM 762 O O . ASN A 1 103 ? 29.849 -3.623 -38.055 1.00 96.19 103 ASN A O 1
ATOM 766 N N . GLN A 1 104 ? 31.968 -2.945 -37.820 1.00 96.88 104 GLN A N 1
ATOM 767 C CA . GLN A 1 104 ? 31.971 -3.109 -36.365 1.00 96.88 104 GLN A CA 1
ATOM 768 C C . GLN A 1 104 ? 31.027 -2.114 -35.683 1.00 96.88 104 GLN A C 1
ATOM 770 O O . GLN A 1 104 ? 30.228 -2.533 -34.849 1.00 96.88 104 GLN A O 1
ATOM 775 N N . MET A 1 105 ? 31.050 -0.841 -36.085 1.00 96.94 105 MET A N 1
ATOM 776 C CA . MET A 1 105 ? 30.099 0.164 -35.602 1.00 96.94 105 MET A CA 1
ATOM 777 C C . MET A 1 105 ? 28.647 -0.248 -35.896 1.00 96.94 105 MET A C 1
ATOM 779 O O . MET A 1 105 ? 27.807 -0.191 -35.000 1.00 96.94 105 MET A O 1
ATOM 783 N N . VAL A 1 106 ? 28.349 -0.726 -37.112 1.00 97.00 106 VAL A N 1
ATOM 784 C CA . VAL A 1 106 ? 27.000 -1.201 -37.480 1.00 97.00 106 VAL A CA 1
ATOM 785 C C . VAL A 1 106 ? 26.550 -2.365 -36.595 1.00 97.00 106 VAL A C 1
ATOM 787 O O . VAL A 1 106 ? 25.406 -2.382 -36.142 1.00 97.00 106 VAL A O 1
ATOM 790 N N . ARG A 1 107 ? 27.441 -3.318 -36.290 1.00 96.75 107 ARG A N 1
ATOM 791 C CA . ARG A 1 107 ? 27.133 -4.423 -35.367 1.00 96.75 107 ARG A CA 1
ATOM 792 C C . ARG A 1 107 ? 26.812 -3.926 -33.959 1.00 96.75 107 ARG A C 1
ATOM 794 O O . ARG A 1 107 ? 25.801 -4.351 -33.410 1.00 96.75 107 ARG A O 1
ATOM 801 N N . SER A 1 108 ? 27.597 -3.000 -33.412 1.00 96.88 108 SER A N 1
ATOM 802 C CA . SER A 1 108 ? 27.325 -2.423 -32.088 1.00 96.88 108 SER A CA 1
ATOM 803 C C . SER A 1 108 ? 26.002 -1.653 -32.052 1.00 96.88 108 SER A C 1
ATOM 805 O O . SER A 1 108 ? 25.221 -1.820 -31.120 1.00 96.88 108 SER A O 1
ATOM 807 N N . LEU A 1 109 ? 25.683 -0.876 -33.094 1.00 96.62 109 LEU A N 1
ATOM 808 C CA . LEU A 1 109 ? 24.373 -0.221 -33.208 1.00 96.62 109 LEU A CA 1
ATOM 809 C C . LEU A 1 109 ? 23.228 -1.242 -33.258 1.00 96.62 109 LEU A C 1
ATOM 811 O O . LEU A 1 109 ? 22.182 -1.034 -32.646 1.00 96.62 109 LEU A O 1
ATOM 815 N N . ARG A 1 110 ? 23.426 -2.367 -33.957 1.00 95.75 110 ARG A N 1
ATOM 816 C CA . ARG A 1 110 ? 22.439 -3.452 -34.058 1.00 95.75 110 ARG A CA 1
ATOM 817 C C . ARG A 1 110 ? 22.196 -4.124 -32.704 1.00 95.75 110 ARG A C 1
ATOM 819 O O . ARG A 1 110 ? 21.061 -4.489 -32.409 1.00 95.75 110 ARG A O 1
ATOM 826 N N . GLU A 1 111 ? 23.235 -4.292 -31.890 1.00 96.88 111 GLU A N 1
ATOM 827 C CA . GLU A 1 111 ? 23.126 -4.810 -30.519 1.00 96.88 111 GLU A CA 1
ATOM 828 C C . GLU A 1 111 ? 22.361 -3.843 -29.613 1.00 96.88 111 GLU A C 1
ATOM 830 O O . GLU A 1 111 ? 21.389 -4.259 -28.984 1.00 96.88 111 GLU A O 1
ATOM 835 N N . ILE A 1 112 ? 22.700 -2.551 -29.645 1.00 96.88 112 ILE A N 1
ATOM 836 C CA . ILE A 1 112 ? 21.981 -1.511 -28.891 1.00 96.88 112 ILE A CA 1
ATOM 837 C C . ILE A 1 112 ? 20.500 -1.484 -29.287 1.00 96.88 112 ILE A C 1
ATOM 839 O O . ILE A 1 112 ? 19.626 -1.478 -28.425 1.00 96.88 112 ILE A O 1
ATOM 843 N N . ALA A 1 113 ? 20.186 -1.523 -30.585 1.00 96.06 113 ALA A N 1
ATOM 844 C CA . ALA A 1 113 ? 18.802 -1.531 -31.057 1.00 96.06 113 ALA A CA 1
ATOM 845 C C . ALA A 1 113 ? 18.014 -2.754 -30.550 1.00 96.06 113 ALA A C 1
ATOM 847 O O . ALA A 1 113 ? 16.833 -2.637 -30.217 1.00 96.06 113 ALA A O 1
ATOM 848 N N . ARG A 1 114 ? 18.660 -3.926 -30.457 1.00 96.81 114 ARG A N 1
ATOM 849 C CA . ARG A 1 114 ? 18.052 -5.129 -29.867 1.00 96.81 114 ARG A CA 1
ATOM 850 C C . ARG A 1 114 ? 17.804 -4.957 -28.374 1.00 96.81 114 ARG A C 1
ATOM 852 O O . ARG A 1 114 ? 16.720 -5.293 -27.916 1.00 96.81 114 ARG A O 1
ATOM 859 N N . GLU A 1 115 ? 18.767 -4.424 -27.634 1.00 97.69 115 GLU A N 1
ATOM 860 C CA . GLU A 1 115 ? 18.632 -4.186 -26.194 1.00 97.69 115 GLU A CA 1
ATOM 861 C C . GLU A 1 115 ? 17.523 -3.172 -25.883 1.00 97.69 115 GLU A C 1
ATOM 863 O O . GLU A 1 115 ? 16.678 -3.419 -25.020 1.00 97.69 115 GLU A O 1
ATOM 868 N N . VAL A 1 116 ? 17.456 -2.079 -26.650 1.00 97.69 116 VAL A N 1
ATOM 869 C CA . VAL A 1 116 ? 16.376 -1.086 -26.562 1.00 97.69 116 VAL A CA 1
ATOM 870 C C . VAL A 1 116 ? 15.024 -1.734 -26.847 1.00 97.69 116 VAL A C 1
ATOM 872 O O . VAL A 1 116 ? 14.075 -1.499 -26.101 1.00 97.69 116 VAL A O 1
ATOM 875 N N . LYS A 1 117 ? 14.926 -2.586 -27.876 1.00 96.75 117 LYS A N 1
ATOM 876 C CA . LYS A 1 117 ? 13.689 -3.313 -28.188 1.00 96.75 117 LYS A CA 1
ATOM 877 C C . LYS A 1 117 ? 13.260 -4.222 -27.032 1.00 96.75 117 LYS A C 1
ATOM 879 O O . LYS A 1 117 ? 12.120 -4.124 -26.590 1.00 96.75 117 LYS A O 1
ATOM 884 N N . THR A 1 118 ? 14.160 -5.058 -26.517 1.00 97.94 118 THR A N 1
ATOM 885 C CA . THR A 1 118 ? 13.873 -5.954 -25.383 1.00 97.94 118 THR A CA 1
ATOM 886 C C . THR A 1 118 ? 13.446 -5.165 -24.146 1.00 97.94 118 THR A C 1
ATOM 888 O O . THR A 1 118 ? 12.500 -5.537 -23.455 1.00 97.94 118 THR A O 1
ATOM 891 N N . THR A 1 119 ? 14.107 -4.038 -23.883 1.00 97.94 119 THR A N 1
ATOM 892 C CA . THR A 1 119 ? 13.759 -3.155 -22.765 1.00 97.94 119 THR A CA 1
ATOM 893 C C . THR A 1 119 ? 12.376 -2.538 -22.959 1.00 97.94 119 THR A C 1
ATOM 895 O O . THR A 1 119 ? 11.580 -2.526 -22.026 1.00 97.94 119 THR A O 1
ATOM 898 N N . ALA A 1 120 ? 12.045 -2.075 -24.166 1.00 98.00 120 ALA A N 1
ATOM 899 C CA . ALA A 1 120 ? 10.725 -1.530 -24.475 1.00 98.00 120 ALA A CA 1
ATOM 900 C C . ALA A 1 120 ? 9.610 -2.579 -24.313 1.00 98.00 120 ALA A C 1
ATOM 902 O O . ALA A 1 120 ? 8.547 -2.270 -23.769 1.00 98.00 120 ALA A O 1
ATOM 903 N N . GLU A 1 121 ? 9.856 -3.825 -24.723 1.00 97.75 121 GLU A N 1
ATOM 904 C CA . GLU A 1 121 ? 8.938 -4.949 -24.502 1.00 97.75 121 GLU A CA 1
ATOM 905 C C . GLU A 1 121 ? 8.748 -5.229 -23.000 1.00 97.75 121 GLU A C 1
ATOM 907 O O . GLU A 1 121 ? 7.612 -5.341 -22.536 1.00 97.75 121 GLU A O 1
ATOM 912 N N . ALA A 1 122 ? 9.831 -5.248 -22.215 1.00 97.38 122 ALA A N 1
ATOM 913 C CA . ALA A 1 122 ? 9.772 -5.437 -20.764 1.00 97.38 122 ALA A CA 1
ATOM 914 C C . ALA A 1 122 ? 9.035 -4.293 -20.042 1.00 97.38 122 ALA A C 1
ATOM 916 O O . ALA A 1 122 ? 8.230 -4.541 -19.140 1.00 97.38 122 ALA A O 1
ATOM 917 N N . VAL A 1 123 ? 9.263 -3.042 -20.457 1.00 98.00 123 VAL A N 1
ATOM 918 C CA . VAL A 1 123 ? 8.546 -1.864 -19.943 1.00 98.00 123 VAL A CA 1
ATOM 919 C C . VAL A 1 123 ? 7.059 -1.958 -20.276 1.00 98.00 123 VAL A C 1
ATOM 921 O O . VAL A 1 123 ? 6.227 -1.724 -19.404 1.00 98.00 123 VAL A O 1
ATOM 924 N N . THR A 1 124 ? 6.712 -2.361 -21.500 1.00 98.06 124 THR A N 1
ATOM 925 C CA . THR A 1 124 ? 5.312 -2.541 -21.916 1.00 98.06 124 THR A CA 1
ATOM 926 C C . THR A 1 124 ? 4.624 -3.623 -21.084 1.00 98.06 124 THR A C 1
ATOM 928 O O . THR A 1 124 ? 3.534 -3.396 -20.562 1.00 98.06 124 THR A O 1
ATOM 931 N N . ALA A 1 125 ? 5.272 -4.775 -20.892 1.00 97.44 125 ALA A N 1
ATOM 932 C CA . ALA A 1 125 ? 4.745 -5.847 -20.049 1.00 97.44 125 ALA A CA 1
ATOM 933 C C . ALA A 1 125 ? 4.554 -5.391 -18.592 1.00 97.44 125 ALA A C 1
ATOM 935 O O . ALA A 1 125 ? 3.517 -5.659 -17.987 1.00 97.44 125 ALA A O 1
ATOM 936 N N . SER A 1 126 ? 5.520 -4.643 -18.054 1.00 97.75 126 SER A N 1
ATOM 937 C CA . SER A 1 126 ? 5.444 -4.080 -16.702 1.00 97.75 126 SER A CA 1
ATOM 938 C C . SER A 1 126 ? 4.306 -3.068 -16.565 1.00 97.75 126 SER A C 1
ATOM 940 O O . SER A 1 126 ? 3.606 -3.077 -15.559 1.00 97.75 126 SER A O 1
ATOM 942 N N . ALA A 1 127 ? 4.076 -2.228 -17.578 1.00 97.75 127 ALA A N 1
ATOM 943 C CA . ALA A 1 127 ? 2.977 -1.266 -17.588 1.00 97.75 127 ALA A CA 1
ATOM 944 C C . ALA A 1 127 ? 1.604 -1.958 -17.602 1.00 97.75 127 ALA A C 1
ATOM 946 O O . ALA A 1 127 ? 0.704 -1.543 -16.875 1.00 97.75 127 ALA A O 1
ATOM 947 N N . VAL A 1 128 ? 1.451 -3.041 -18.375 1.00 97.44 128 VAL A N 1
ATOM 948 C CA . VAL A 1 128 ? 0.219 -3.849 -18.384 1.00 97.44 128 VAL A CA 1
ATOM 949 C C . VAL A 1 128 ? -0.013 -4.506 -17.023 1.00 97.44 128 VAL A C 1
ATOM 951 O O . VAL A 1 128 ? -1.116 -4.416 -16.487 1.00 97.44 128 VAL A O 1
ATOM 954 N N . ALA A 1 129 ? 1.021 -5.118 -16.437 1.00 96.94 129 ALA A N 1
ATOM 955 C CA . ALA A 1 129 ? 0.928 -5.714 -15.106 1.00 96.94 129 ALA A CA 1
ATOM 956 C C . ALA A 1 129 ? 0.564 -4.667 -14.040 1.00 96.94 129 ALA A C 1
ATOM 958 O O . ALA A 1 129 ? -0.325 -4.901 -13.227 1.00 96.94 129 ALA A O 1
ATOM 959 N N . LEU A 1 130 ? 1.190 -3.488 -14.091 1.00 97.50 130 LEU A N 1
ATOM 960 C CA . LEU A 1 130 ? 0.896 -2.380 -13.186 1.00 97.50 130 LEU A CA 1
ATOM 961 C C . LEU A 1 130 ? -0.547 -1.880 -13.335 1.00 97.50 130 LEU A C 1
ATOM 963 O O . LEU A 1 130 ? -1.193 -1.600 -12.330 1.00 97.50 130 LEU A O 1
ATOM 967 N N . SER A 1 131 ? -1.064 -1.793 -14.564 1.00 97.50 131 SER A N 1
ATOM 968 C CA . SER A 1 131 ? -2.460 -1.417 -14.815 1.00 97.50 131 SER A CA 1
ATOM 969 C C . SER A 1 131 ? -3.428 -2.429 -14.207 1.00 97.50 131 SER A C 1
ATOM 971 O O . SER A 1 131 ? -4.391 -2.030 -13.562 1.00 97.50 131 SER A O 1
ATOM 973 N N . ALA A 1 132 ? -3.155 -3.728 -14.360 1.00 97.00 132 ALA A N 1
ATOM 974 C CA . ALA A 1 132 ? -3.972 -4.775 -13.752 1.00 97.00 132 ALA A CA 1
ATOM 975 C C . ALA A 1 132 ? -3.943 -4.700 -12.215 1.00 97.00 132 ALA A C 1
ATOM 977 O O . ALA A 1 132 ? -4.992 -4.748 -11.578 1.00 97.00 132 ALA A O 1
ATOM 978 N N . SER A 1 133 ? -2.763 -4.500 -11.616 1.00 97.56 133 SER A N 1
ATOM 979 C CA . SER A 1 133 ? -2.643 -4.297 -10.166 1.00 97.56 133 SER A CA 1
ATOM 980 C C . SER A 1 133 ? -3.361 -3.033 -9.681 1.00 97.56 133 SER A C 1
ATOM 982 O O . SER A 1 133 ? -3.905 -3.028 -8.581 1.00 97.56 133 SER A O 1
ATOM 984 N N . ALA A 1 134 ? -3.382 -1.960 -10.477 1.00 97.75 134 ALA A N 1
ATOM 985 C CA . ALA A 1 134 ? -4.122 -0.745 -10.144 1.00 97.75 134 ALA A CA 1
ATOM 986 C C . ALA A 1 134 ? -5.645 -0.969 -10.174 1.00 97.75 134 ALA A C 1
ATOM 988 O O . ALA A 1 134 ? -6.352 -0.470 -9.300 1.00 97.75 134 ALA A O 1
ATOM 989 N N . GLU A 1 135 ? -6.147 -1.749 -11.133 1.00 96.75 135 GLU A N 1
ATOM 990 C CA . GLU A 1 135 ? -7.561 -2.141 -11.215 1.00 96.75 135 GLU A CA 1
ATOM 991 C C . GLU A 1 135 ? -7.987 -2.958 -9.981 1.00 96.75 135 GLU A C 1
ATOM 993 O O . GLU A 1 135 ? -8.986 -2.649 -9.329 1.00 96.75 135 GLU A O 1
ATOM 998 N N . GLU A 1 136 ? -7.179 -3.950 -9.597 1.00 97.75 136 GLU A N 1
ATOM 999 C CA . GLU A 1 136 ? -7.392 -4.764 -8.393 1.00 97.75 136 GLU A CA 1
ATOM 1000 C C . GLU A 1 136 ? -7.343 -3.919 -7.110 1.00 97.75 136 GLU A C 1
ATOM 1002 O O . GLU A 1 136 ? -8.171 -4.083 -6.208 1.00 97.75 136 GLU A O 1
ATOM 1007 N N . MET A 1 137 ? -6.406 -2.968 -7.037 1.00 97.19 137 MET A N 1
ATOM 1008 C CA . MET A 1 137 ? -6.289 -2.037 -5.915 1.00 97.19 137 MET A CA 1
ATOM 1009 C C . MET A 1 137 ? -7.520 -1.135 -5.789 1.00 97.19 137 MET A C 1
ATOM 1011 O O . MET A 1 137 ? -7.983 -0.899 -4.672 1.00 97.19 137 MET A O 1
ATOM 1015 N N . ASN A 1 138 ? -8.075 -0.657 -6.905 1.00 97.06 138 ASN A N 1
ATOM 1016 C CA . ASN A 1 138 ? -9.310 0.126 -6.896 1.00 97.06 138 ASN A CA 1
ATOM 1017 C C . ASN A 1 138 ? -10.482 -0.707 -6.369 1.00 97.06 138 ASN A C 1
ATOM 1019 O O . ASN A 1 138 ? -11.158 -0.267 -5.442 1.00 97.06 138 ASN A O 1
ATOM 1023 N N . SER A 1 139 ? -10.659 -1.936 -6.866 1.00 97.56 139 SER A N 1
ATOM 1024 C CA . SER A 1 139 ? -11.696 -2.847 -6.362 1.00 97.56 139 SER A CA 1
ATOM 1025 C C . SER A 1 139 ? -11.537 -3.128 -4.863 1.00 97.56 139 SER A C 1
ATOM 1027 O O . SER A 1 139 ? -12.513 -3.100 -4.118 1.00 97.56 139 SER A O 1
ATOM 1029 N N . SER A 1 140 ? -10.305 -3.358 -4.403 1.00 97.81 140 SER A N 1
ATOM 1030 C CA . SER A 1 140 ? -10.014 -3.572 -2.978 1.00 97.81 140 SER A CA 1
ATOM 1031 C C . SER A 1 140 ? -10.327 -2.325 -2.147 1.00 97.81 140 SER A C 1
ATOM 1033 O O . SER A 1 140 ? -10.824 -2.416 -1.028 1.00 97.81 140 SER A O 1
ATOM 1035 N N . THR A 1 141 ? -10.059 -1.138 -2.693 1.00 97.44 141 THR A N 1
ATOM 1036 C CA . THR A 1 141 ? -10.358 0.138 -2.032 1.00 97.44 141 THR A CA 1
ATOM 1037 C C . THR A 1 141 ? -11.865 0.363 -1.908 1.00 97.44 141 THR A C 1
ATOM 1039 O O . THR A 1 141 ? -12.317 0.838 -0.866 1.00 97.44 141 THR A O 1
ATOM 1042 N N . GLU A 1 142 ? -12.653 -0.013 -2.918 1.00 97.44 142 GLU A N 1
ATOM 1043 C CA . GLU A 1 142 ? -14.120 0.022 -2.856 1.00 97.44 142 GLU A CA 1
ATOM 1044 C C . GLU A 1 142 ? -14.667 -0.927 -1.781 1.00 97.44 142 GLU A C 1
ATOM 1046 O O . GLU A 1 142 ? -15.534 -0.534 -0.996 1.00 97.44 142 GLU A O 1
ATOM 1051 N N . GLU A 1 143 ? -14.119 -2.141 -1.677 1.00 98.00 143 GLU A N 1
ATOM 1052 C CA . GLU A 1 143 ? -14.480 -3.086 -0.616 1.00 98.00 143 GLU A CA 1
ATOM 1053 C C . GLU A 1 143 ? -14.156 -2.513 0.771 1.00 98.00 143 GLU A C 1
ATOM 1055 O O . GLU A 1 143 ? -15.020 -2.480 1.653 1.00 98.00 143 GLU A O 1
ATOM 1060 N N . VAL A 1 144 ? -12.943 -1.979 0.957 1.00 97.88 144 VAL A N 1
ATOM 1061 C CA . VAL A 1 144 ? -12.534 -1.331 2.211 1.00 97.88 144 VAL A CA 1
ATOM 1062 C C . VAL A 1 144 ? -13.466 -0.168 2.550 1.00 97.88 144 VAL A C 1
ATOM 1064 O O . VAL A 1 144 ? -13.934 -0.087 3.686 1.00 97.88 144 VAL A O 1
ATOM 1067 N N . ALA A 1 145 ? -13.802 0.696 1.591 1.00 97.62 145 ALA A N 1
ATOM 1068 C CA . ALA A 1 145 ? -14.742 1.794 1.809 1.00 97.62 145 ALA A CA 1
ATOM 1069 C C . ALA A 1 145 ? -16.115 1.285 2.282 1.00 97.62 145 ALA A C 1
ATOM 1071 O O . ALA A 1 145 ? -16.672 1.822 3.243 1.00 97.62 145 ALA A O 1
ATOM 1072 N N . GLY A 1 146 ? -16.617 0.200 1.683 1.00 98.19 146 GLY A N 1
ATOM 1073 C CA . GLY A 1 146 ? -17.851 -0.457 2.113 1.00 98.19 146 GLY A CA 1
ATOM 1074 C C . GLY A 1 146 ? -17.777 -0.987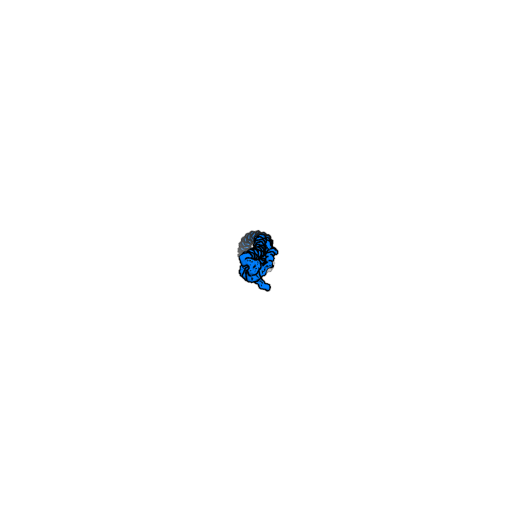 3.548 1.00 98.19 146 GLY A C 1
ATOM 1075 O O . GLY A 1 146 ? -18.689 -0.755 4.346 1.00 98.19 146 GLY A O 1
ATOM 1076 N N . THR A 1 147 ? -16.673 -1.641 3.925 1.00 97.81 147 THR A N 1
ATOM 1077 C CA . THR A 1 147 ? -16.490 -2.122 5.308 1.00 97.81 147 THR A CA 1
ATOM 1078 C C . THR A 1 147 ? -16.420 -0.974 6.315 1.00 97.81 147 THR A C 1
ATOM 1080 O O . THR A 1 147 ? -17.012 -1.065 7.390 1.00 97.81 147 THR A O 1
ATOM 1083 N N . VAL A 1 148 ? -15.767 0.138 5.966 1.00 98.12 148 VAL A N 1
ATOM 1084 C CA . VAL A 1 148 ? -15.701 1.338 6.812 1.00 98.12 148 VAL A CA 1
ATOM 1085 C C . VAL A 1 148 ? -17.091 1.945 7.006 1.00 98.12 148 VAL A C 1
ATOM 1087 O O . VAL A 1 148 ? -17.435 2.325 8.126 1.00 98.12 148 VAL A O 1
ATOM 1090 N N . GLU A 1 149 ? -17.928 1.977 5.965 1.00 97.56 149 GLU A N 1
ATOM 1091 C CA . GLU A 1 149 ? -19.320 2.424 6.083 1.00 97.56 149 GLU A CA 1
ATOM 1092 C C . GLU A 1 149 ? -20.131 1.518 7.024 1.00 97.56 149 GLU A C 1
ATOM 1094 O O . GLU A 1 149 ? -20.879 2.003 7.879 1.00 97.56 149 GLU A O 1
ATOM 1099 N N . GLN A 1 150 ? -19.967 0.196 6.917 1.00 98.25 150 GLN A N 1
ATOM 1100 C CA . GLN A 1 150 ? -20.623 -0.753 7.821 1.00 98.25 150 GLN A CA 1
ATOM 1101 C C . GLN A 1 150 ? -20.162 -0.583 9.271 1.00 98.25 150 GLN A C 1
ATOM 1103 O O . GLN A 1 150 ? -20.992 -0.620 10.182 1.00 98.25 150 GLN A O 1
ATOM 1108 N N . ILE A 1 151 ? -18.865 -0.355 9.493 1.00 98.12 151 ILE A N 1
ATOM 1109 C CA . ILE A 1 151 ? -18.311 -0.074 10.822 1.00 98.12 151 ILE A CA 1
ATOM 1110 C C . ILE A 1 151 ? -18.920 1.209 11.390 1.00 98.12 151 ILE A C 1
ATOM 1112 O O . ILE A 1 151 ? -19.345 1.209 12.544 1.00 98.12 151 ILE A O 1
ATOM 1116 N N . ALA A 1 152 ? -19.017 2.276 10.593 1.00 97.50 152 ALA A N 1
ATOM 1117 C CA . ALA A 1 152 ? -19.621 3.534 11.023 1.00 97.50 152 ALA A CA 1
ATOM 1118 C C . ALA A 1 152 ? -21.090 3.346 11.441 1.00 97.50 152 ALA A C 1
ATOM 1120 O O . ALA A 1 152 ? -21.466 3.734 12.547 1.00 97.50 152 ALA A O 1
ATOM 1121 N N . LYS A 1 153 ? -21.895 2.651 10.624 1.00 97.25 153 LYS A N 1
ATOM 1122 C CA . LYS A 1 153 ? -23.288 2.301 10.971 1.00 97.25 153 LYS A CA 1
ATOM 1123 C C . LYS A 1 153 ? -23.370 1.449 12.241 1.00 97.25 153 LYS A C 1
ATOM 1125 O O . LYS A 1 153 ? -24.242 1.664 13.082 1.00 97.25 153 LYS A O 1
ATOM 1130 N N . GLY A 1 154 ? -22.458 0.492 12.402 1.00 98.25 154 GLY A N 1
ATOM 1131 C CA . GLY A 1 154 ? -22.353 -0.323 13.612 1.00 98.25 154 GLY A CA 1
ATOM 1132 C C . GLY A 1 154 ? -22.035 0.512 14.855 1.00 98.25 154 GLY A C 1
ATOM 1133 O O . GLY A 1 154 ? -22.657 0.317 15.899 1.00 98.25 154 GLY A O 1
ATOM 1134 N N . ALA A 1 155 ? -21.119 1.474 14.738 1.00 97.75 155 ALA A N 1
ATOM 1135 C CA . ALA A 1 155 ? -20.748 2.387 15.815 1.00 97.75 155 ALA A CA 1
ATOM 1136 C C . ALA A 1 155 ? -21.899 3.333 16.198 1.00 97.75 155 ALA A C 1
ATOM 1138 O O . ALA A 1 155 ? -22.156 3.527 17.386 1.00 97.75 155 ALA A O 1
ATOM 1139 N N . GLU A 1 156 ? -22.642 3.866 15.223 1.00 97.75 156 GLU A N 1
ATOM 1140 C CA . GLU A 1 156 ? -23.857 4.656 15.477 1.00 97.75 156 GLU A CA 1
ATOM 1141 C C . GLU A 1 156 ? -24.916 3.836 16.223 1.00 97.75 156 GLU A C 1
ATOM 1143 O O . GLU A 1 156 ? -25.490 4.294 17.216 1.00 97.75 156 GLU A O 1
ATOM 1148 N N . HIS A 1 157 ? -25.136 2.586 15.801 1.00 97.75 157 HIS A N 1
ATOM 1149 C CA . HIS A 1 157 ? -26.063 1.687 16.482 1.00 97.75 157 HIS A CA 1
ATOM 1150 C C . HIS A 1 157 ? -25.619 1.386 17.921 1.00 97.75 157 HIS A C 1
ATOM 1152 O O . HIS A 1 157 ? -26.432 1.428 18.847 1.00 97.75 157 HIS A O 1
ATOM 1158 N N . GLN A 1 158 ? -24.323 1.144 18.136 1.00 98.00 158 GLN A N 1
ATOM 1159 C CA . GLN A 1 158 ? -23.760 0.954 19.474 1.00 98.00 158 GLN A CA 1
ATOM 1160 C C . GLN A 1 158 ? -23.935 2.191 20.359 1.00 98.00 158 GLN A C 1
ATOM 1162 O O . GLN A 1 158 ? -24.326 2.048 21.517 1.00 98.00 158 GLN A O 1
ATOM 1167 N N . ALA A 1 159 ? -23.702 3.395 19.833 1.00 98.00 159 ALA A N 1
ATOM 1168 C CA . ALA A 1 159 ? -23.904 4.634 20.582 1.00 98.00 159 ALA A CA 1
ATOM 1169 C C . ALA A 1 159 ? -25.364 4.779 21.046 1.00 98.00 159 ALA A C 1
ATOM 1171 O O . ALA A 1 159 ? -25.616 5.075 22.216 1.00 98.00 159 ALA A O 1
ATOM 1172 N N . SER A 1 160 ? -26.322 4.470 20.167 1.00 98.00 160 SER A N 1
ATOM 1173 C CA . SER A 1 160 ? -27.750 4.461 20.506 1.00 98.00 160 SER A CA 1
ATOM 1174 C C . SER A 1 160 ? -28.089 3.432 21.596 1.00 98.00 160 SER A C 1
ATOM 1176 O O . SER A 1 160 ? -28.788 3.750 22.562 1.00 98.00 160 SER A O 1
ATOM 1178 N N . LEU A 1 161 ? -27.541 2.214 21.508 1.00 98.12 161 LEU A N 1
ATOM 1179 C CA . LEU A 1 161 ? -27.728 1.182 22.536 1.00 98.12 161 LEU A CA 1
ATOM 1180 C C . LEU A 1 161 ? -27.150 1.598 23.894 1.00 98.12 161 LEU A C 1
ATOM 1182 O O . LEU A 1 161 ? -27.754 1.322 24.935 1.00 98.12 161 LEU A O 1
ATOM 1186 N N . VAL A 1 162 ? -26.001 2.274 23.908 1.00 98.12 162 VAL A N 1
ATOM 1187 C CA . VAL A 1 162 ? -25.393 2.807 25.136 1.00 98.12 162 VAL A CA 1
ATOM 1188 C C . VAL A 1 162 ? -26.274 3.892 25.752 1.00 98.12 162 VAL A C 1
ATOM 1190 O O . VAL A 1 162 ? -26.491 3.886 26.966 1.00 98.12 162 VAL A O 1
ATOM 1193 N N . GLU A 1 163 ? -26.842 4.785 24.942 1.00 97.50 163 GLU A N 1
ATOM 1194 C CA . GLU A 1 163 ? -27.782 5.803 25.417 1.00 97.50 163 GLU A CA 1
ATOM 1195 C C . GLU A 1 163 ? -29.034 5.168 26.045 1.00 97.50 163 GLU A C 1
ATOM 1197 O O . GLU A 1 163 ? -29.435 5.532 27.159 1.00 97.50 163 GLU A O 1
ATOM 1202 N N . GLN A 1 164 ? -29.605 4.155 25.386 1.00 98.12 164 GLN A N 1
ATOM 1203 C CA . GLN A 1 164 ? -30.738 3.398 25.916 1.00 98.12 164 GLN A CA 1
ATOM 1204 C C . GLN A 1 164 ? -30.377 2.674 27.220 1.00 98.12 164 GLN A C 1
ATOM 1206 O O . GLN A 1 164 ? -31.137 2.714 28.188 1.00 98.12 164 GLN A O 1
ATOM 1211 N N . THR A 1 165 ? -29.199 2.058 27.284 1.00 98.00 165 THR A N 1
ATOM 1212 C CA . THR A 1 165 ? -28.715 1.373 28.490 1.00 98.00 165 THR A CA 1
ATOM 1213 C C . THR A 1 165 ? -28.549 2.356 29.649 1.00 98.00 165 THR A C 1
ATOM 1215 O O . THR A 1 165 ? -29.000 2.088 30.761 1.00 98.00 165 THR A O 1
ATOM 1218 N N . SER A 1 166 ? -27.988 3.541 29.391 1.00 98.19 166 SER A N 1
ATOM 1219 C CA . SER A 1 166 ? -27.888 4.623 30.377 1.00 98.19 166 SER A CA 1
ATOM 1220 C C . SER A 1 166 ? -29.261 5.048 30.904 1.00 98.19 166 SER A C 1
ATOM 1222 O O . SER A 1 166 ? -29.417 5.303 32.102 1.00 98.19 166 SER A O 1
ATOM 1224 N N . LYS A 1 167 ? -30.279 5.102 30.036 1.00 98.00 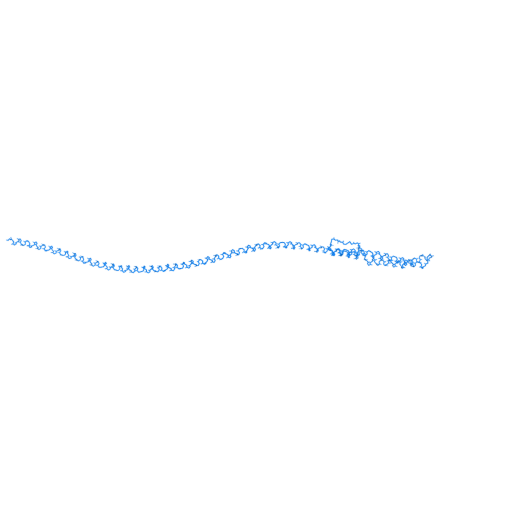167 LYS A N 1
ATOM 1225 C CA . LYS A 1 167 ? -31.658 5.382 30.453 1.00 98.00 167 LYS A CA 1
ATOM 1226 C C . LYS A 1 167 ? -32.190 4.303 31.401 1.00 98.00 167 LYS A C 1
ATOM 1228 O O . LYS A 1 167 ? -32.684 4.648 32.470 1.00 98.00 167 LYS A O 1
ATOM 1233 N N . VAL A 1 168 ? -32.021 3.027 31.059 1.00 98.19 168 VAL A N 1
ATOM 1234 C CA . VAL A 1 168 ? -32.449 1.902 31.912 1.00 98.19 168 VAL A CA 1
ATOM 1235 C C . VAL A 1 168 ? -31.730 1.918 33.263 1.00 98.19 168 VAL A C 1
ATOM 1237 O O . VAL A 1 168 ? -32.357 1.711 34.298 1.00 98.19 168 VAL A O 1
ATOM 1240 N N . ILE A 1 169 ? -30.431 2.227 33.291 1.00 98.00 169 ILE A N 1
ATOM 1241 C CA . ILE A 1 169 ? -29.668 2.358 34.543 1.00 98.00 169 ILE A CA 1
ATOM 1242 C C . ILE A 1 169 ? -30.225 3.493 35.415 1.00 98.00 169 ILE A C 1
ATOM 1244 O O . ILE A 1 169 ? -30.358 3.326 36.627 1.00 98.00 169 ILE A O 1
ATOM 1248 N N . ARG A 1 170 ? -30.589 4.637 34.819 1.00 98.00 170 ARG A N 1
ATOM 1249 C CA . ARG A 1 170 ? -31.218 5.751 35.549 1.00 98.00 170 ARG A CA 1
ATOM 1250 C C . ARG A 1 170 ? -32.576 5.363 36.132 1.00 98.00 170 ARG A C 1
ATOM 1252 O O . ARG A 1 170 ? -32.853 5.682 37.285 1.00 98.00 170 ARG A O 1
ATOM 1259 N N . GLU A 1 171 ? -33.402 4.656 35.367 1.00 97.88 171 GLU A N 1
ATOM 1260 C CA . GLU A 1 171 ? -34.687 4.134 35.851 1.00 97.88 171 GLU A CA 1
ATOM 1261 C C . GLU A 1 171 ? -34.484 3.146 37.008 1.00 97.88 171 GLU A C 1
ATOM 1263 O O . GLU A 1 171 ? -35.131 3.267 38.048 1.00 97.88 171 GLU A O 1
ATOM 1268 N N . MET A 1 172 ? -33.511 2.243 36.883 1.00 97.75 172 MET A N 1
ATOM 1269 C CA . MET A 1 172 ? -33.153 1.289 37.930 1.00 97.75 172 MET A CA 1
ATOM 1270 C C . MET A 1 172 ? -32.683 1.981 39.215 1.00 97.75 172 MET A C 1
ATOM 1272 O O . MET A 1 172 ? -33.097 1.591 40.305 1.00 97.75 172 MET A O 1
ATOM 1276 N N . ALA A 1 173 ? -31.863 3.031 39.107 1.00 97.69 173 ALA A N 1
ATOM 1277 C CA . ALA A 1 173 ? -31.419 3.814 40.259 1.00 97.69 173 ALA A CA 1
ATOM 1278 C C . ALA A 1 173 ? -32.601 4.460 41.004 1.00 97.69 173 ALA A C 1
ATOM 1280 O O . ALA A 1 173 ? -32.654 4.413 42.235 1.00 97.69 173 ALA A O 1
ATOM 1281 N N . ASN A 1 174 ? -33.583 4.991 40.267 1.00 97.69 174 ASN A N 1
ATOM 1282 C CA . ASN A 1 174 ? -34.807 5.535 40.856 1.00 97.69 174 ASN A CA 1
ATOM 1283 C C . ASN A 1 174 ? -35.620 4.449 41.576 1.00 97.69 174 ASN A C 1
ATOM 1285 O O . ASN A 1 174 ? -36.049 4.658 42.711 1.00 97.69 174 ASN A O 1
ATOM 1289 N N . SER A 1 175 ? -35.783 3.268 40.970 1.00 98.06 175 SER A N 1
ATOM 1290 C CA . SER A 1 175 ? -36.469 2.139 41.613 1.00 98.06 175 SER A CA 1
ATOM 1291 C C . SER A 1 175 ? -35.756 1.662 42.880 1.00 98.06 175 SER A C 1
ATOM 1293 O O . SER A 1 175 ? -36.411 1.369 43.877 1.00 98.06 175 SER A O 1
ATOM 1295 N N . ILE A 1 176 ? -34.420 1.620 42.886 1.00 98.19 176 ILE A N 1
ATOM 1296 C CA . ILE A 1 176 ? -33.635 1.266 44.079 1.00 98.19 176 ILE A CA 1
ATOM 1297 C C . ILE A 1 176 ? -33.856 2.291 45.197 1.00 98.19 176 ILE A C 1
ATOM 1299 O O . ILE A 1 176 ? -34.059 1.902 46.349 1.00 98.19 176 ILE A O 1
ATOM 1303 N N . ALA A 1 177 ? -33.862 3.586 44.872 1.00 97.44 177 ALA A N 1
ATOM 1304 C CA . ALA A 1 177 ? -34.141 4.639 45.846 1.00 97.44 177 ALA A CA 1
ATOM 1305 C C . ALA A 1 177 ? -35.556 4.507 46.440 1.00 97.44 177 ALA A C 1
ATOM 1307 O O . ALA A 1 177 ? -35.745 4.652 47.651 1.00 97.44 177 ALA A O 1
ATOM 1308 N N . GLU A 1 178 ? -36.545 4.168 45.610 1.00 97.94 178 GLU A N 1
ATOM 1309 C CA . GLU A 1 178 ? -37.912 3.914 46.061 1.00 97.94 178 GLU A CA 1
ATOM 1310 C C . GLU A 1 178 ? -37.991 2.692 46.988 1.00 97.94 178 GLU A C 1
ATOM 1312 O O . GLU A 1 178 ? -38.595 2.768 48.061 1.00 97.94 178 GLU A O 1
ATOM 1317 N N . VAL A 1 179 ? -37.345 1.580 46.622 1.00 98.25 179 VAL A N 1
ATOM 1318 C CA . VAL A 1 179 ? -37.280 0.373 47.461 1.00 98.25 179 VAL A CA 1
ATOM 1319 C C . VAL A 1 179 ? -36.627 0.681 48.808 1.00 98.25 179 VAL A C 1
ATOM 1321 O O . VAL A 1 179 ? -37.154 0.270 49.840 1.00 98.25 179 VAL A O 1
ATOM 1324 N N . ALA A 1 180 ? -35.534 1.448 48.827 1.00 98.12 180 ALA A N 1
ATOM 1325 C CA . ALA A 1 180 ? -34.874 1.860 50.065 1.00 98.12 180 ALA A CA 1
ATOM 1326 C C . ALA A 1 180 ? -35.800 2.706 50.960 1.00 98.12 180 ALA A C 1
ATOM 1328 O O . ALA A 1 180 ? -35.872 2.475 52.169 1.00 98.12 180 ALA A O 1
ATOM 1329 N N . SER A 1 181 ? -36.557 3.638 50.372 1.00 98.19 181 SER A N 1
ATOM 1330 C CA . SER A 1 181 ? -37.548 4.448 51.094 1.00 98.19 181 SER A CA 1
ATOM 1331 C C . SER A 1 181 ? -38.666 3.586 51.693 1.00 98.19 181 SER A C 1
ATOM 1333 O O . SER A 1 181 ? -38.975 3.692 52.882 1.00 98.19 181 SER A O 1
ATOM 1335 N N . ARG A 1 182 ? -39.219 2.654 50.906 1.00 98.19 182 ARG A N 1
ATOM 1336 C CA . ARG A 1 182 ? -40.245 1.706 51.367 1.00 98.19 182 ARG A CA 1
ATOM 1337 C C . ARG A 1 182 ? -39.726 0.795 52.480 1.00 98.19 182 ARG A C 1
ATOM 1339 O O . ARG A 1 182 ? -40.440 0.558 53.450 1.00 98.19 182 ARG A O 1
ATOM 1346 N N . ALA A 1 183 ? -38.488 0.317 52.371 1.00 98.12 183 ALA A N 1
ATOM 1347 C CA . ALA A 1 183 ? -37.850 -0.489 53.409 1.00 98.12 183 ALA A CA 1
ATOM 1348 C C . ALA A 1 183 ? -37.688 0.297 54.720 1.00 98.12 183 ALA A C 1
ATOM 1350 O O . ALA A 1 183 ? -37.948 -0.247 55.793 1.00 98.12 183 ALA A O 1
ATOM 1351 N N . LYS A 1 184 ? -37.331 1.587 54.642 1.00 97.94 184 LYS A N 1
ATOM 1352 C CA . LYS A 1 184 ? -37.259 2.468 55.814 1.00 97.94 184 LYS A CA 1
ATOM 1353 C C . LYS A 1 184 ? -38.629 2.649 56.473 1.00 97.94 184 LYS A C 1
ATOM 1355 O O . LYS A 1 184 ? -38.744 2.447 57.677 1.00 97.94 184 LYS A O 1
ATOM 1360 N N . ALA A 1 185 ? -39.662 2.953 55.687 1.00 98.00 185 ALA A N 1
ATOM 1361 C CA . ALA A 1 185 ? -41.025 3.096 56.199 1.00 98.00 185 ALA A CA 1
ATOM 1362 C C . ALA A 1 185 ? -41.535 1.798 56.853 1.00 98.00 185 ALA A C 1
ATOM 1364 O O . ALA A 1 185 ? -42.151 1.831 57.916 1.00 98.00 185 ALA A O 1
ATOM 1365 N N . ALA A 1 186 ? -41.233 0.640 56.259 1.00 98.19 186 ALA A N 1
ATOM 1366 C CA . ALA A 1 186 ? -41.566 -0.658 56.841 1.00 98.19 186 ALA A CA 1
ATOM 1367 C C . ALA A 1 186 ? -40.835 -0.907 58.173 1.00 98.19 186 ALA A C 1
ATOM 1369 O O . ALA A 1 186 ? -41.439 -1.425 59.111 1.00 98.19 186 ALA A O 1
ATOM 1370 N N . ALA A 1 187 ? -39.559 -0.521 58.276 1.00 98.12 187 ALA A N 1
ATOM 1371 C CA . ALA A 1 187 ? -38.793 -0.627 59.515 1.00 98.12 187 ALA A CA 1
ATOM 1372 C C . ALA A 1 187 ? -39.350 0.284 60.624 1.00 98.12 187 ALA A C 1
ATOM 1374 O O . ALA A 1 187 ? -39.468 -0.156 61.766 1.00 98.12 187 ALA A O 1
ATOM 1375 N N . GLU A 1 188 ? -39.738 1.520 60.293 1.00 98.06 188 GLU A N 1
ATOM 1376 C CA . GLU A 1 188 ? -40.393 2.454 61.222 1.00 98.06 188 GLU A CA 1
ATOM 1377 C C . GLU A 1 188 ? -41.737 1.893 61.719 1.00 98.06 188 GLU A C 1
ATOM 1379 O O . GLU A 1 188 ? -41.964 1.818 62.927 1.00 98.06 188 GLU A O 1
ATOM 1384 N N . ALA A 1 189 ? -42.582 1.393 60.811 1.00 98.19 189 ALA A N 1
ATOM 1385 C CA . ALA A 1 189 ? -43.858 0.769 61.165 1.00 98.19 189 ALA A CA 1
ATOM 1386 C C . ALA A 1 189 ? -43.682 -0.480 62.049 1.00 98.19 189 ALA A C 1
ATOM 1388 O O . ALA A 1 189 ? -44.435 -0.687 63.001 1.00 98.19 189 ALA A O 1
ATOM 1389 N N . ALA A 1 190 ? -42.671 -1.309 61.769 1.00 98.25 190 ALA A N 1
ATOM 1390 C CA . ALA A 1 190 ? -42.348 -2.473 62.591 1.00 98.25 190 ALA A CA 1
ATOM 1391 C C . ALA A 1 190 ? -41.861 -2.074 63.995 1.00 98.25 190 ALA A C 1
ATOM 1393 O O . ALA A 1 190 ? -42.228 -2.722 64.978 1.00 98.25 190 ALA A O 1
ATOM 1394 N N . ALA A 1 191 ? -41.069 -1.003 64.105 1.00 97.81 191 ALA A N 1
ATOM 1395 C CA . ALA A 1 191 ? -40.619 -0.474 65.390 1.00 97.81 191 ALA A CA 1
ATOM 1396 C C . ALA A 1 191 ? -41.794 0.052 66.231 1.00 97.81 191 ALA A C 1
ATOM 1398 O O . ALA A 1 191 ? -41.879 -0.254 67.423 1.00 97.81 191 ALA A O 1
ATOM 1399 N N . GLU A 1 192 ? -42.731 0.775 65.614 1.00 98.06 192 GLU A N 1
ATOM 1400 C CA . GLU A 1 192 ? -43.938 1.265 66.286 1.00 98.06 192 GLU A CA 1
ATOM 1401 C C . GLU A 1 192 ? -44.855 0.120 66.731 1.00 98.06 192 GLU A C 1
ATOM 1403 O O . GLU A 1 192 ? -45.252 0.066 67.895 1.00 98.06 192 GLU A O 1
ATOM 1408 N N . ALA A 1 193 ? -45.102 -0.867 65.864 1.00 98.06 193 ALA A N 1
ATOM 1409 C CA . ALA A 1 193 ? -45.844 -2.072 66.234 1.00 98.06 193 ALA A CA 1
ATOM 1410 C C . ALA A 1 193 ? -45.186 -2.812 67.414 1.00 98.06 193 ALA A C 1
ATOM 1412 O O . ALA A 1 193 ? -45.879 -3.274 68.324 1.00 98.06 193 ALA A O 1
ATOM 1413 N N . GLY A 1 194 ? -43.850 -2.882 67.440 1.00 97.94 194 GLY A N 1
ATOM 1414 C CA . GLY A 1 194 ? -43.084 -3.426 68.562 1.00 97.94 194 GLY A CA 1
ATOM 1415 C C . GLY A 1 194 ? -43.296 -2.648 69.866 1.00 97.94 194 GLY A C 1
ATOM 1416 O O . GLY A 1 194 ? -43.503 -3.257 70.919 1.00 97.94 194 GLY A O 1
ATOM 1417 N N . TYR A 1 195 ? -43.317 -1.314 69.805 1.00 97.62 195 TYR A N 1
ATOM 1418 C CA . TYR A 1 195 ? -43.612 -0.452 70.954 1.00 97.62 195 TYR A CA 1
ATOM 1419 C C . TYR A 1 195 ? -45.048 -0.646 71.472 1.00 97.62 195 TYR A C 1
ATOM 1421 O O . TYR A 1 195 ? -45.269 -0.828 72.676 1.00 97.62 195 TYR A O 1
ATOM 1429 N N . THR A 1 196 ? -46.038 -0.693 70.577 1.00 97.62 196 THR A N 1
ATOM 1430 C CA . THR A 1 196 ? -47.440 -0.958 70.936 1.00 97.62 196 THR A CA 1
ATOM 1431 C C . THR A 1 196 ? -47.616 -2.353 71.536 1.00 97.62 196 THR A C 1
ATOM 1433 O O . THR A 1 196 ? -48.306 -2.514 72.541 1.00 97.62 196 THR A O 1
ATOM 1436 N N . ALA A 1 197 ? -46.947 -3.372 70.992 1.00 97.69 197 ALA A N 1
ATOM 1437 C CA . ALA A 1 197 ? -46.966 -4.719 71.559 1.00 97.69 197 ALA A CA 1
ATOM 1438 C C . ALA A 1 197 ? -46.350 -4.758 72.970 1.00 97.69 197 ALA A C 1
ATOM 1440 O O . ALA A 1 197 ? -46.879 -5.426 73.862 1.00 97.69 197 ALA A O 1
ATOM 1441 N N . GLN A 1 198 ? -45.267 -4.010 73.211 1.00 97.69 198 GLN A N 1
ATOM 1442 C CA . GLN A 1 198 ? -44.635 -3.921 74.528 1.00 97.69 198 GLN A CA 1
ATOM 1443 C C . GLN A 1 198 ? -45.544 -3.241 75.562 1.00 97.69 198 GLN A C 1
ATOM 1445 O O . GLN A 1 198 ? -45.686 -3.742 76.683 1.00 97.69 198 GLN A O 1
ATOM 1450 N N . THR A 1 199 ? -46.174 -2.122 75.194 1.00 97.19 199 THR A N 1
ATOM 1451 C CA . THR A 1 199 ? -47.121 -1.409 76.066 1.00 97.19 199 THR A CA 1
ATOM 1452 C C . THR A 1 199 ? -48.364 -2.255 76.338 1.00 97.19 199 THR A C 1
ATOM 1454 O O . THR A 1 199 ? -48.718 -2.447 77.503 1.00 97.19 199 THR A O 1
ATOM 1457 N N . GLY A 1 200 ? -48.945 -2.882 75.310 1.00 97.25 200 GLY A N 1
ATOM 1458 C CA . GLY A 1 200 ? -50.036 -3.849 75.458 1.00 97.25 200 GLY A CA 1
ATOM 1459 C C . GLY A 1 200 ? -49.668 -5.014 76.384 1.00 97.25 200 GLY A C 1
ATOM 1460 O O . GLY A 1 200 ? -50.434 -5.371 77.278 1.00 97.25 200 GLY A O 1
ATOM 1461 N N . GLY A 1 201 ? -48.451 -5.551 76.258 1.00 96.81 201 GLY A N 1
ATOM 1462 C CA . GLY A 1 201 ? -47.926 -6.591 77.146 1.00 96.81 201 GLY A CA 1
ATOM 1463 C C . GLY A 1 201 ? -47.711 -6.136 78.597 1.00 96.81 201 GLY A C 1
ATOM 1464 O O . GLY A 1 201 ? -47.734 -6.966 79.510 1.00 96.81 201 GLY A O 1
ATOM 1465 N N . LYS A 1 202 ? -47.502 -4.837 78.848 1.00 96.81 202 LYS A N 1
ATOM 1466 C CA . LYS A 1 202 ? -47.486 -4.263 80.204 1.00 96.81 202 LYS A CA 1
ATOM 1467 C C . LYS A 1 202 ? -48.906 -4.174 80.768 1.00 96.81 202 LYS A C 1
ATOM 1469 O O . LYS A 1 202 ? -49.138 -4.667 81.868 1.00 96.81 202 LYS A O 1
ATOM 1474 N N . SER A 1 203 ? -49.859 -3.646 79.999 1.00 97.38 203 SER A N 1
ATOM 1475 C CA . SER A 1 203 ? -51.269 -3.557 80.409 1.00 97.38 203 SER A CA 1
ATOM 1476 C C . SER A 1 203 ? -51.884 -4.930 80.695 1.00 97.38 203 SER A C 1
ATOM 1478 O O . SER A 1 203 ? -52.596 -5.092 81.683 1.00 97.38 203 SER A O 1
ATOM 1480 N N . ALA A 1 204 ? -51.562 -5.945 79.887 1.00 96.81 204 ALA A N 1
ATOM 1481 C CA . ALA A 1 204 ? -51.994 -7.321 80.131 1.00 96.81 204 ALA A CA 1
ATOM 1482 C C . ALA A 1 204 ? -51.448 -7.878 81.461 1.00 96.81 204 ALA A C 1
ATOM 1484 O O . ALA A 1 204 ? -52.189 -8.511 82.211 1.00 96.81 204 ALA A O 1
ATOM 1485 N N . ARG A 1 205 ? -50.178 -7.600 81.796 1.00 96.94 205 ARG A N 1
ATOM 1486 C CA . ARG A 1 205 ? -49.582 -7.986 83.090 1.00 96.94 205 ARG A CA 1
ATOM 1487 C C . ARG A 1 205 ? -50.253 -7.287 84.269 1.00 96.94 205 ARG A C 1
ATOM 1489 O O . ARG A 1 205 ? -50.603 -7.949 85.239 1.00 96.94 205 ARG A O 1
ATOM 1496 N N . GLU A 1 206 ? -50.494 -5.982 84.164 1.00 96.88 206 GLU A N 1
ATOM 1497 C CA . GLU A 1 206 ? -51.225 -5.228 85.191 1.00 96.88 206 GLU A CA 1
ATOM 1498 C C . GLU A 1 206 ? -52.642 -5.788 85.405 1.00 96.88 206 GLU A C 1
ATOM 1500 O O . GLU A 1 206 ? -53.096 -5.927 86.543 1.00 96.88 206 GLU A O 1
ATOM 1505 N N . ALA A 1 207 ? -53.335 -6.164 84.325 1.00 96.31 207 ALA A N 1
ATOM 1506 C CA . ALA A 1 207 ? -54.639 -6.816 84.404 1.00 96.31 207 ALA A CA 1
ATOM 1507 C C . ALA A 1 207 ? -54.561 -8.186 85.100 1.00 96.31 207 ALA A C 1
ATOM 1509 O O . ALA A 1 207 ? -55.407 -8.488 85.944 1.00 96.31 207 ALA A O 1
ATOM 1510 N N . MET A 1 208 ? -53.536 -8.995 84.807 1.00 96.50 208 MET A N 1
ATOM 1511 C CA . MET A 1 208 ? -53.307 -10.272 85.493 1.00 96.50 208 MET A CA 1
ATOM 1512 C C . MET A 1 208 ? -53.069 -10.093 86.996 1.00 96.50 208 MET A C 1
ATOM 1514 O O . MET A 1 208 ? -53.618 -10.856 87.791 1.00 96.50 208 MET A O 1
ATOM 1518 N N . ASP A 1 209 ? -52.294 -9.088 87.405 1.00 96.38 209 ASP A N 1
ATOM 1519 C CA . ASP A 1 209 ? -52.045 -8.823 88.825 1.00 96.38 209 ASP A CA 1
ATOM 1520 C C . ASP A 1 209 ? -53.311 -8.344 89.550 1.00 96.38 209 ASP A C 1
ATOM 1522 O O . ASP A 1 209 ? -53.602 -8.810 90.655 1.00 96.38 209 ASP A O 1
ATOM 1526 N N . LYS A 1 210 ? -54.144 -7.512 88.906 1.00 95.31 210 LYS A N 1
ATOM 1527 C CA . LYS A 1 210 ? -55.479 -7.178 89.434 1.00 95.31 210 LYS A CA 1
ATOM 1528 C C . LYS A 1 210 ? -56.374 -8.413 89.561 1.00 95.31 210 LYS A C 1
ATOM 1530 O O . LYS A 1 210 ? -57.049 -8.562 90.577 1.00 95.31 210 LYS A O 1
ATOM 1535 N N . MET A 1 211 ? -56.357 -9.316 88.578 1.00 94.38 211 MET A N 1
ATOM 1536 C CA . MET A 1 211 ? -57.129 -10.564 88.628 1.00 94.38 211 MET A CA 1
ATOM 1537 C C . MET A 1 211 ? -56.683 -11.490 89.765 1.00 94.38 211 MET A C 1
ATOM 1539 O O . MET A 1 211 ? -57.536 -12.095 90.412 1.00 94.38 211 MET A O 1
ATOM 1543 N N . LYS A 1 212 ? -55.382 -11.555 90.086 1.00 94.38 212 LYS A N 1
ATOM 1544 C CA . LYS A 1 212 ? -54.907 -12.253 91.298 1.00 94.38 212 LYS A CA 1
ATOM 1545 C C . LYS A 1 212 ? -55.491 -11.641 92.572 1.00 94.38 212 LYS A C 1
ATOM 1547 O O . LYS A 1 212 ? -55.903 -12.375 93.467 1.00 94.38 212 LYS A O 1
ATOM 1552 N N . GLY A 1 213 ? -55.563 -10.310 92.642 1.00 95.50 213 GLY A N 1
ATOM 1553 C CA . GLY A 1 213 ? -56.212 -9.605 93.750 1.00 95.50 213 GLY A CA 1
ATOM 1554 C C . GLY A 1 213 ? -57.689 -9.983 93.897 1.00 95.50 213 GLY A C 1
ATOM 1555 O O . GLY A 1 213 ? -58.133 -10.307 94.995 1.00 95.50 213 GLY A O 1
ATOM 1556 N N . VAL A 1 214 ? -58.433 -10.025 92.786 1.00 94.94 214 VAL A N 1
ATOM 1557 C CA . VAL A 1 214 ? -59.835 -10.481 92.775 1.00 94.94 214 VAL A CA 1
ATOM 1558 C C . VAL A 1 214 ? -59.951 -11.922 93.271 1.00 94.94 214 VAL A C 1
ATOM 1560 O O . VAL A 1 214 ? -60.799 -12.198 94.114 1.00 94.94 214 VAL A O 1
ATOM 1563 N N . PHE A 1 215 ? -59.086 -12.827 92.807 1.00 93.81 215 PHE A N 1
ATOM 1564 C CA . PHE A 1 215 ? -59.083 -14.221 93.258 1.00 93.81 215 PHE A CA 1
ATOM 1565 C C . PHE A 1 215 ? -58.890 -14.331 94.778 1.00 93.81 215 PHE A C 1
ATOM 1567 O O . PHE A 1 215 ? -59.643 -15.042 95.436 1.00 93.81 215 PHE A O 1
ATOM 1574 N N . SER A 1 216 ? -57.957 -13.562 95.350 1.00 95.56 216 SER A N 1
ATOM 1575 C CA . SER A 1 216 ? -57.729 -13.525 96.802 1.00 95.56 216 SER A CA 1
ATOM 1576 C C . SER A 1 216 ? -58.945 -13.009 97.583 1.00 95.56 216 SER A C 1
ATOM 1578 O O . SER A 1 216 ? -59.290 -13.566 98.625 1.00 95.56 216 SER A O 1
ATOM 1580 N N . ILE A 1 217 ? -59.647 -11.990 97.070 1.00 94.19 217 ILE A N 1
ATOM 1581 C CA . ILE A 1 217 ? -60.898 -11.496 97.672 1.00 94.19 217 ILE A CA 1
ATOM 1582 C C . ILE A 1 217 ? -61.985 -12.577 97.630 1.00 94.19 217 ILE A C 1
ATOM 1584 O O . ILE A 1 217 ? -62.675 -12.792 98.625 1.00 94.19 217 ILE A O 1
ATOM 1588 N N . VAL A 1 218 ? -62.134 -13.266 96.495 1.00 94.00 218 VAL A N 1
ATOM 1589 C CA . VAL A 1 218 ? -63.110 -14.354 96.330 1.00 94.00 218 VAL A CA 1
ATOM 1590 C C . VAL A 1 218 ? -62.803 -15.517 97.280 1.00 94.00 218 VAL A C 1
ATOM 1592 O O . VAL A 1 218 ? -63.719 -16.041 97.911 1.00 94.00 218 VAL A O 1
ATOM 1595 N N . GLU A 1 219 ? -61.532 -15.885 97.445 1.00 93.94 219 GLU A N 1
ATOM 1596 C CA . GLU A 1 219 ? -61.092 -16.922 98.386 1.00 93.94 219 GLU A CA 1
ATOM 1597 C C . GLU A 1 219 ? -61.372 -16.526 99.846 1.00 93.94 219 GLU A C 1
ATOM 1599 O O . GLU A 1 219 ? -61.920 -17.317 100.618 1.00 93.94 219 GLU A O 1
ATOM 1604 N N . GLY A 1 220 ? -61.097 -15.269 100.212 1.00 93.25 220 GLY A N 1
ATOM 1605 C CA . GLY A 1 220 ? -61.444 -14.721 101.524 1.00 93.25 220 GLY A CA 1
ATOM 1606 C C . GLY A 1 220 ? -62.953 -14.724 101.788 1.00 93.25 220 GLY A C 1
ATOM 1607 O O . GLY A 1 220 ? -63.393 -15.121 102.869 1.00 93.25 220 GLY A O 1
ATOM 1608 N N . ALA A 1 221 ? -63.762 -14.349 100.793 1.00 92.44 221 ALA A N 1
ATOM 1609 C CA . ALA A 1 221 ? -65.220 -14.402 100.882 1.00 92.44 221 ALA A CA 1
ATOM 1610 C C . ALA A 1 221 ? -65.726 -15.842 101.071 1.00 92.44 221 ALA A C 1
ATOM 1612 O O . ALA A 1 221 ? -66.565 -16.085 101.940 1.00 92.44 221 ALA A O 1
ATOM 1613 N N . ALA A 1 222 ? -65.178 -16.809 100.329 1.00 91.69 222 ALA A N 1
ATOM 1614 C CA . ALA A 1 222 ? -65.494 -18.227 100.498 1.00 91.69 222 ALA A CA 1
ATOM 1615 C C . ALA A 1 222 ? -65.130 -18.738 101.906 1.00 91.69 222 ALA A C 1
ATOM 1617 O O . ALA A 1 222 ? -65.909 -19.468 102.524 1.00 91.69 222 ALA A O 1
ATOM 1618 N N . GLY A 1 223 ? -63.993 -18.299 102.459 1.00 93.19 223 GLY A N 1
ATOM 1619 C CA . GLY A 1 223 ? -63.612 -18.564 103.849 1.00 93.19 223 GLY A CA 1
ATOM 1620 C C . GLY A 1 223 ? -64.602 -17.977 104.862 1.00 93.19 223 GLY A C 1
ATOM 1621 O O . GLY A 1 223 ? -65.013 -18.664 105.797 1.00 93.19 223 GLY A O 1
ATOM 1622 N N . GLY A 1 224 ? -65.055 -16.739 104.646 1.00 92.31 224 GLY A N 1
ATOM 1623 C CA . GLY A 1 224 ? -66.094 -16.104 105.464 1.00 92.31 224 GLY A CA 1
ATOM 1624 C C . GLY A 1 224 ? -67.423 -16.866 105.436 1.00 92.31 224 GLY A C 1
ATOM 1625 O O . GLY A 1 224 ? -68.036 -17.074 106.483 1.00 92.31 224 GLY A O 1
ATOM 1626 N N . VAL A 1 225 ? -67.835 -17.359 104.263 1.00 92.31 225 VAL A N 1
ATOM 1627 C CA . VAL A 1 225 ? -69.016 -18.227 104.115 1.00 92.31 225 VAL A CA 1
ATOM 1628 C C . VAL A 1 225 ? -68.844 -19.533 104.895 1.00 92.31 225 VAL A C 1
ATOM 1630 O O . VAL A 1 225 ? -69.784 -19.971 105.553 1.00 92.31 225 VAL A O 1
ATOM 1633 N N . LYS A 1 226 ? -67.649 -20.135 104.902 1.00 90.94 226 LYS A N 1
ATOM 1634 C CA . LYS A 1 226 ? -67.372 -21.341 105.699 1.00 90.94 226 LYS A CA 1
ATOM 1635 C C . LYS A 1 226 ? -67.537 -21.093 107.203 1.00 90.94 226 LYS A C 1
ATOM 1637 O O . LYS A 1 226 ? -68.216 -21.867 107.873 1.00 90.94 226 LYS A O 1
ATOM 1642 N N . VAL A 1 227 ? -66.982 -19.996 107.722 1.00 91.25 227 VAL A N 1
ATOM 1643 C CA . VAL A 1 227 ? -67.164 -19.601 109.134 1.00 91.25 227 VAL A CA 1
ATOM 1644 C C . VAL A 1 227 ? -68.638 -19.339 109.446 1.00 91.25 227 VAL A C 1
ATOM 1646 O O . VAL A 1 227 ? -69.123 -19.700 110.519 1.00 91.25 227 VAL A O 1
ATOM 1649 N N . LEU A 1 228 ? -69.368 -18.724 108.511 1.00 90.00 228 LEU A N 1
ATOM 1650 C CA . LEU A 1 228 ? -70.803 -18.513 108.657 1.00 90.00 228 LEU A CA 1
ATOM 1651 C C . LEU A 1 228 ? -71.549 -19.849 108.766 1.00 90.00 228 LEU A C 1
ATOM 1653 O O . LEU A 1 228 ? -72.352 -19.995 109.681 1.00 90.00 228 LEU A O 1
ATOM 1657 N N . ILE A 1 229 ? -71.236 -20.835 107.916 1.00 89.56 229 ILE A N 1
ATOM 1658 C CA . ILE A 1 229 ? -71.804 -22.192 107.985 1.00 89.56 229 ILE A CA 1
ATOM 1659 C C . ILE A 1 229 ? -71.536 -22.826 109.358 1.00 89.56 229 ILE A C 1
ATOM 1661 O O . ILE A 1 229 ? -72.470 -23.324 109.988 1.00 89.56 229 ILE A O 1
ATOM 1665 N N . GLU A 1 230 ? -70.299 -22.756 109.861 1.00 91.25 230 GLU A N 1
ATOM 1666 C CA . GLU A 1 230 ? -69.936 -23.283 111.186 1.00 91.25 230 GLU A CA 1
ATOM 1667 C C . GLU A 1 230 ? -70.748 -22.617 112.312 1.00 91.25 230 GLU A C 1
ATOM 1669 O O . GLU A 1 230 ? -71.280 -23.302 113.190 1.00 91.25 230 GLU A O 1
ATOM 1674 N N . ARG A 1 231 ? -70.919 -21.287 112.269 1.00 90.06 231 ARG A N 1
ATOM 1675 C CA . ARG A 1 231 ? -71.740 -20.556 113.250 1.00 90.06 231 ARG A CA 1
ATOM 1676 C C . ARG A 1 231 ? -73.226 -20.874 113.130 1.00 90.06 231 ARG A C 1
ATOM 1678 O O . ARG A 1 231 ? -73.889 -21.036 114.150 1.00 90.06 231 ARG A O 1
ATOM 1685 N N . THR A 1 232 ? -73.763 -20.990 111.918 1.00 92.94 232 THR A N 1
ATOM 1686 C CA . THR A 1 232 ? -75.159 -21.393 111.704 1.00 92.94 232 THR A CA 1
ATOM 1687 C C . THR A 1 232 ? -75.406 -22.803 112.240 1.00 92.94 232 THR A C 1
ATOM 1689 O O . THR A 1 232 ? -76.446 -23.050 112.847 1.00 92.94 232 THR A O 1
ATOM 1692 N N . GLN A 1 233 ? -74.436 -23.711 112.113 1.00 88.75 233 GLN A N 1
ATOM 1693 C CA . GLN A 1 233 ? -74.523 -25.057 112.674 1.00 88.75 233 GLN A CA 1
ATOM 1694 C C . GLN A 1 233 ? -74.477 -25.054 114.209 1.00 88.75 233 GLN A C 1
ATOM 1696 O O . GLN A 1 233 ? -75.264 -25.755 114.839 1.00 88.75 233 GLN A O 1
ATOM 1701 N N . GLN A 1 234 ? -73.639 -24.207 114.821 1.00 86.19 234 GLN A N 1
ATOM 1702 C CA . GLN A 1 234 ? -73.657 -23.977 116.274 1.00 86.19 234 GLN A CA 1
ATOM 1703 C C . GLN A 1 234 ? -74.998 -23.416 116.758 1.00 86.19 234 GLN A C 1
ATOM 1705 O O . GLN A 1 234 ? -75.507 -23.866 117.782 1.00 86.19 234 GLN A O 1
ATOM 1710 N N . ILE A 1 235 ? -75.596 -22.471 116.022 1.00 88.00 235 ILE A N 1
ATOM 1711 C CA . ILE A 1 235 ? -76.948 -21.975 116.316 1.00 88.00 235 ILE A CA 1
ATOM 1712 C C . ILE A 1 235 ? -77.954 -23.123 116.224 1.00 88.00 235 ILE A C 1
ATOM 1714 O O . ILE A 1 235 ? -78.780 -23.251 117.116 1.00 88.00 235 ILE A O 1
ATOM 1718 N N . GLY A 1 236 ? -77.852 -23.993 115.216 1.00 86.88 236 GLY A N 1
ATOM 1719 C CA . GLY A 1 236 ? -78.660 -25.212 115.128 1.00 86.88 236 GLY A CA 1
ATOM 1720 C C . GLY A 1 236 ? -78.558 -26.080 116.387 1.00 86.88 236 GLY A C 1
ATOM 1721 O O . GLY A 1 236 ? -79.582 -26.468 116.944 1.00 86.88 236 GLY A O 1
ATOM 1722 N N . THR A 1 237 ? -77.346 -26.305 116.903 1.00 87.44 237 THR A N 1
ATOM 1723 C CA . THR A 1 237 ? -77.123 -27.028 118.169 1.00 87.44 237 THR A CA 1
ATOM 1724 C C . THR A 1 237 ? -77.735 -26.306 119.373 1.00 87.44 237 THR A C 1
ATOM 1726 O O . THR A 1 237 ? -78.305 -26.946 120.253 1.00 87.44 237 THR A O 1
ATOM 1729 N N . ILE A 1 238 ? -77.648 -24.974 119.430 1.00 86.50 238 ILE A N 1
ATOM 1730 C CA . ILE A 1 238 ? -78.278 -24.175 120.493 1.00 86.50 238 ILE A CA 1
ATOM 1731 C C . ILE A 1 238 ? -79.804 -24.269 120.402 1.00 86.50 238 ILE A C 1
ATOM 1733 O O . ILE A 1 238 ? -80.457 -24.460 121.422 1.00 86.50 238 ILE A O 1
ATOM 1737 N N . VAL A 1 239 ? -80.379 -24.174 119.201 1.00 86.12 239 VAL A N 1
ATOM 1738 C CA . VAL A 1 239 ? -81.821 -24.334 118.968 1.00 86.12 239 VAL A CA 1
ATOM 1739 C C . VAL A 1 239 ? -82.278 -25.731 119.386 1.00 86.12 239 VAL A C 1
ATOM 1741 O O . VAL A 1 239 ? -83.320 -25.850 120.023 1.00 86.12 239 VAL A O 1
ATOM 1744 N N . ASP A 1 240 ? -81.489 -26.774 119.121 1.00 86.44 240 ASP A N 1
ATOM 1745 C CA . ASP A 1 240 ? -81.757 -28.132 119.608 1.00 86.44 240 ASP A CA 1
ATOM 1746 C C . ASP A 1 240 ? -81.744 -28.214 121.148 1.00 86.44 240 ASP A C 1
ATOM 1748 O O . ASP A 1 240 ? -82.668 -28.760 121.750 1.00 86.44 240 ASP A O 1
ATOM 1752 N N . VAL A 1 241 ? -80.757 -27.598 121.814 1.00 84.19 241 VAL A N 1
ATOM 1753 C CA . VAL A 1 241 ? -80.715 -27.495 123.287 1.00 84.19 241 VAL A CA 1
ATOM 1754 C C . VAL A 1 241 ? -81.927 -26.734 123.829 1.00 84.19 241 VAL A C 1
ATOM 1756 O O . VAL A 1 241 ? -82.553 -27.198 124.778 1.00 84.19 241 VAL A O 1
ATOM 1759 N N . ILE A 1 242 ? -82.293 -25.596 123.234 1.00 82.19 242 ILE A N 1
ATOM 1760 C CA . ILE A 1 242 ? -83.467 -24.809 123.640 1.00 82.19 242 ILE A CA 1
ATOM 1761 C C . ILE A 1 242 ? -84.744 -25.618 123.433 1.00 82.19 242 ILE A C 1
ATOM 1763 O O . ILE A 1 242 ? -85.611 -25.599 124.297 1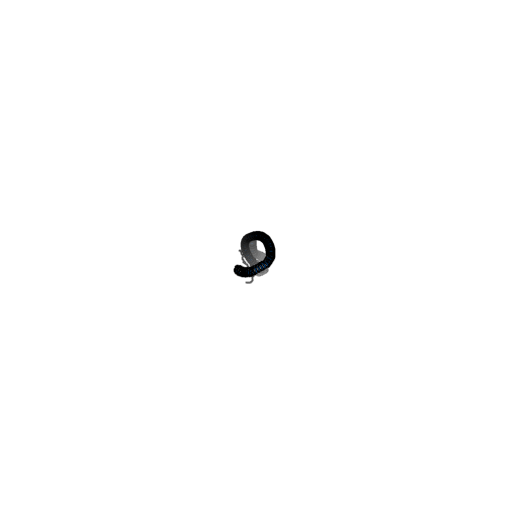.00 82.19 242 ILE A O 1
ATOM 1767 N N . THR A 1 243 ? -84.854 -26.363 122.334 1.00 81.12 243 THR A N 1
ATOM 1768 C CA . THR A 1 243 ? -86.008 -27.232 122.067 1.00 81.12 243 THR A CA 1
ATOM 1769 C C . THR A 1 243 ? -86.112 -28.328 123.127 1.00 81.12 243 THR A C 1
ATOM 1771 O O . THR A 1 243 ? -87.198 -28.562 123.656 1.00 81.12 243 THR A O 1
ATOM 1774 N N . ARG A 1 244 ? -84.983 -28.933 123.523 1.00 79.81 244 ARG A N 1
ATOM 1775 C CA . ARG A 1 244 ? -84.926 -29.894 124.636 1.00 79.81 244 ARG A CA 1
ATOM 1776 C C . ARG A 1 244 ? -85.280 -29.260 125.985 1.00 79.81 244 ARG A C 1
ATOM 1778 O O . ARG A 1 244 ? -86.037 -29.863 126.735 1.00 79.81 244 ARG A O 1
ATOM 1785 N N . ILE A 1 245 ? -84.814 -28.044 126.286 1.00 78.38 245 ILE A N 1
ATOM 1786 C CA . ILE A 1 245 ? -85.181 -27.311 127.516 1.00 78.38 245 ILE A CA 1
ATOM 1787 C C . ILE A 1 245 ? -86.667 -26.932 127.506 1.00 78.38 245 ILE A C 1
ATOM 1789 O O . ILE A 1 245 ? -87.344 -27.105 128.512 1.00 78.38 245 ILE A O 1
ATOM 1793 N N . ALA A 1 246 ? -87.207 -26.460 126.383 1.00 78.81 246 ALA A N 1
ATOM 1794 C CA . ALA A 1 246 ? -88.623 -26.134 126.239 1.00 78.81 246 ALA A CA 1
ATOM 1795 C C . ALA A 1 246 ? -89.504 -27.377 126.441 1.00 78.81 246 ALA A C 1
ATOM 1797 O O . ALA A 1 246 ? -90.513 -27.299 127.135 1.00 78.81 246 ALA A O 1
ATOM 1798 N N . GLN A 1 247 ? -89.085 -28.542 125.930 1.00 74.81 247 GLN A N 1
ATOM 1799 C CA . GLN A 1 247 ? -89.709 -29.828 126.262 1.00 74.81 247 GLN A CA 1
ATOM 1800 C C . GLN A 1 247 ? -89.578 -30.175 127.755 1.00 74.81 247 GLN A C 1
ATOM 1802 O O . GLN A 1 247 ? -90.527 -30.689 128.334 1.00 74.81 247 GLN A O 1
ATOM 1807 N N . GLN A 1 248 ? -88.443 -29.859 128.388 1.00 72.50 248 GLN A N 1
ATOM 1808 C CA . GLN A 1 248 ? -88.176 -30.106 129.812 1.00 72.50 248 GLN A CA 1
ATOM 1809 C C . GLN A 1 248 ? -88.902 -29.132 130.761 1.00 72.50 248 GLN A C 1
ATOM 1811 O O . GLN A 1 248 ? -89.083 -29.454 131.926 1.00 72.50 248 GLN A O 1
ATOM 1816 N N . THR A 1 249 ? -89.328 -27.964 130.269 1.00 65.56 249 THR A N 1
ATOM 1817 C CA . THR A 1 249 ? -90.148 -26.985 131.013 1.00 65.56 249 THR A CA 1
ATOM 1818 C C . THR A 1 249 ? -91.650 -27.228 130.804 1.00 65.56 249 THR A C 1
ATOM 1820 O O . THR A 1 249 ? -92.477 -26.657 131.505 1.00 65.56 249 THR A O 1
ATOM 1823 N N . ASN A 1 250 ? -92.011 -28.069 129.826 1.00 51.56 250 ASN A N 1
ATOM 1824 C CA . ASN A 1 250 ? -93.377 -28.523 129.550 1.00 51.56 250 ASN A CA 1
ATOM 1825 C C . ASN A 1 250 ? -93.739 -29.801 130.349 1.00 51.56 250 ASN A C 1
ATOM 1827 O O . ASN A 1 250 ? -94.592 -30.582 129.922 1.00 51.56 250 ASN A O 1
ATOM 1831 N N . LEU A 1 251 ? -93.056 -30.009 131.482 1.00 47.34 251 LEU A N 1
ATOM 1832 C CA . LEU A 1 251 ? -93.182 -31.080 132.478 1.00 47.34 251 LEU A CA 1
ATOM 1833 C C . LEU A 1 251 ? -93.072 -30.461 133.877 1.00 47.34 251 LEU A C 1
ATOM 1835 O O . LEU A 1 251 ? -93.775 -30.963 134.780 1.00 47.34 251 LEU A O 1
#

Foldseek 3Di:
DDACAPVNLVVVLVVVLCCLQPVVLVVCCVVCVPPDDSVVSNVVSVVVSVVSSVVSCVVSVVVVVVLVVQVVVVVVCVVVVPLPDARDQPGSYPSSVVSVVSNVVSVVVVVVVVVVVVVVVVVVVVVVVVVVVVVVVVVVVVVVVVVVVVVVVVVVVVVVVVVVVVVVVVVVVVVVVVVVVVVVVVVVVVVVVVVVVVVVVVVVVVVVVVVVVVVVVVVVVVVVVVVVVVVVVVVVVVVVVVVVVVVVVVD

pLDDT: mean 91.19, std 8.99, range [43.81, 98.25]

Sequence (251 aa):
MQSTTIGKKLYLGFLAVIVATGVVPSVLSTAFRRFIPQEYILIFTGVLGVLVGIVLAFVMSRSLTTEIRTLAAGARVVAEGDLTKDVPVNTADEVGELAAAFNQMVRSLREIAREVKTTAEAVTASAVALSASAEEMNSSTEEVAGTVEQIAKGAEHQASLVEQTSKVIREMANSIAEVASRAKAAAEAAAEAGYTAQTGGKSAREAMDKMKGVFSIVEGAAGGVKVLIERTQQIGTIVDVITRIAQQTNL